Protein AF-A0A2B4FMR0-F1 (afdb_monomer_lite)

Secondary structure (DSSP, 8-state):
-EEEEEEEETTSS-HHHHHHHHHHHHHHHHHHH---TT---EEEEEE-TTSS---TTTT--TT----S--EEEEEEE-S---HHHHHHHHHHHHHHHHHHSS--GGGEEEEEEE--GGG---STT--HHHHHIIIIIIIIIITT-TTS-HHHHHHHHHHHHHHHT-TTTHHHHHHHHHHTT--HHHHHHHHHHHHHHH-HHHHHHHHHHHHHHH--

Radius of gyration: 26.22 Å; chains: 1; bounding box: 63×36×67 Å

Structure (mmCIF, N/CA/C/O backbone):
data_AF-A0A2B4FMR0-F1
#
_entry.id   AF-A0A2B4FMR0-F1
#
loop_
_atom_site.group_PDB
_atom_site.id
_atom_site.type_symbol
_atom_site.label_atom_id
_atom_site.label_alt_id
_atom_site.label_comp_id
_atom_site.label_asym_id
_atom_site.label_entity_id
_atom_site.label_seq_id
_atom_site.pdbx_PDB_ins_code
_atom_site.Cartn_x
_atom_site.Cartn_y
_atom_site.Cartn_z
_atom_site.occupancy
_atom_site.B_iso_or_equiv
_atom_site.auth_seq_id
_atom_site.auth_comp_id
_atom_site.auth_asym_id
_atom_site.auth_atom_id
_atom_site.pdbx_PDB_model_num
ATOM 1 N N . MET A 1 1 ? 2.254 -5.568 4.777 1.00 86.62 1 MET A N 1
ATOM 2 C CA . MET A 1 1 ? 2.716 -4.272 5.295 1.00 86.62 1 MET A CA 1
ATOM 3 C C . MET A 1 1 ? 1.528 -3.399 5.645 1.00 86.62 1 MET A C 1
ATOM 5 O O . MET A 1 1 ? 1.101 -2.623 4.792 1.00 86.62 1 MET A O 1
ATOM 9 N N . PRO A 1 2 ? 0.924 -3.581 6.832 1.00 95.44 2 PRO A N 1
ATOM 10 C CA . PRO A 1 2 ? -0.047 -2.660 7.395 1.00 95.44 2 PRO A CA 1
ATOM 11 C C . PRO A 1 2 ? 0.536 -1.811 8.542 1.00 95.44 2 PRO A C 1
ATOM 13 O O . PRO A 1 2 ? 1.310 -2.294 9.360 1.00 95.44 2 PRO A O 1
ATOM 16 N N . PHE A 1 3 ? 0.086 -0.565 8.652 1.00 97.88 3 PHE A N 1
ATOM 17 C CA . PHE A 1 3 ? 0.190 0.253 9.859 1.00 97.88 3 PHE A CA 1
ATOM 18 C C . PHE A 1 3 ? -1.216 0.485 10.396 1.00 97.88 3 PHE A C 1
ATOM 20 O O . PHE A 1 3 ? -2.080 0.989 9.671 1.00 97.88 3 PHE A O 1
ATOM 27 N N . VAL A 1 4 ? -1.453 0.112 11.651 1.00 98.69 4 VAL A N 1
ATOM 28 C CA . VAL A 1 4 ? -2.786 0.178 12.255 1.00 98.69 4 VAL A CA 1
ATOM 29 C C . VAL A 1 4 ? -2.841 1.284 13.298 1.00 98.69 4 VAL A C 1
ATOM 31 O O . VAL A 1 4 ? -2.138 1.230 14.302 1.00 98.69 4 VAL A O 1
ATOM 34 N N . ASN A 1 5 ? -3.727 2.256 13.108 1.00 98.69 5 ASN A N 1
ATOM 35 C CA . ASN A 1 5 ? -4.131 3.153 14.185 1.00 98.69 5 ASN A CA 1
ATOM 36 C C . ASN A 1 5 ? -5.4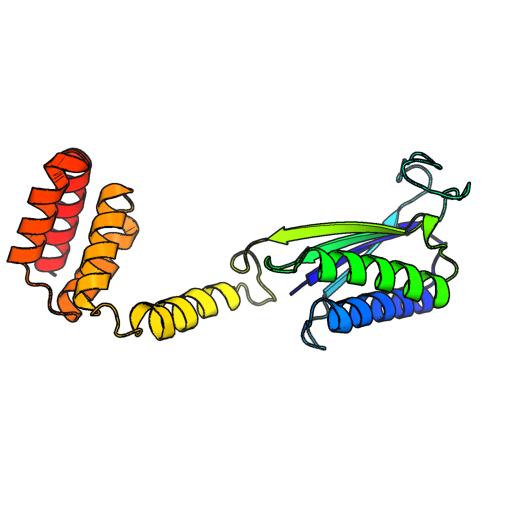05 2.617 14.838 1.00 98.69 5 ASN A C 1
ATOM 38 O O . ASN A 1 5 ? -6.397 2.382 14.148 1.00 98.69 5 ASN A O 1
ATOM 42 N N . VAL A 1 6 ? -5.396 2.465 16.160 1.00 98.38 6 VAL A N 1
ATOM 43 C CA . VAL A 1 6 ? -6.567 2.071 16.947 1.00 98.38 6 VAL A CA 1
ATOM 44 C C . VAL A 1 6 ? -6.952 3.220 17.865 1.00 98.38 6 VAL A C 1
ATOM 46 O O . VAL A 1 6 ? -6.260 3.520 18.836 1.00 98.38 6 VAL A O 1
ATOM 49 N N . TYR A 1 7 ? -8.073 3.864 17.568 1.00 97.69 7 TYR A N 1
ATOM 50 C CA . TYR A 1 7 ? -8.625 4.934 18.385 1.00 97.69 7 TYR A CA 1
ATOM 51 C C . TYR A 1 7 ? -9.679 4.377 19.332 1.00 97.69 7 TYR A C 1
ATOM 53 O O . TYR A 1 7 ? -10.561 3.633 18.902 1.00 97.69 7 TYR A O 1
ATOM 61 N N . TYR A 1 8 ? -9.614 4.747 20.607 1.00 95.81 8 TYR A N 1
ATOM 62 C CA . TYR A 1 8 ? -10.519 4.235 21.638 1.00 95.81 8 TYR A CA 1
ATOM 63 C C . TYR A 1 8 ? -10.835 5.301 22.689 1.00 95.81 8 TYR A C 1
ATOM 65 O O . TYR A 1 8 ? -10.089 6.260 22.863 1.00 95.81 8 TYR A O 1
ATOM 73 N N . HIS A 1 9 ? -11.944 5.145 23.405 1.00 94.06 9 HIS A N 1
ATOM 74 C CA . HIS A 1 9 ? -12.313 6.088 24.458 1.00 94.06 9 HIS A CA 1
ATOM 75 C C . HIS A 1 9 ? -11.359 5.989 25.662 1.00 94.06 9 HIS A C 1
ATOM 77 O O . HIS A 1 9 ? -11.056 4.894 26.147 1.00 94.06 9 HIS A O 1
ATOM 83 N N . GLU A 1 10 ? -10.923 7.132 26.192 1.00 90.56 10 GLU A N 1
ATOM 84 C CA . GLU A 1 10 ? -10.075 7.200 27.384 1.00 90.56 10 GLU A CA 1
ATOM 85 C C . GLU A 1 10 ? -10.700 6.464 28.581 1.0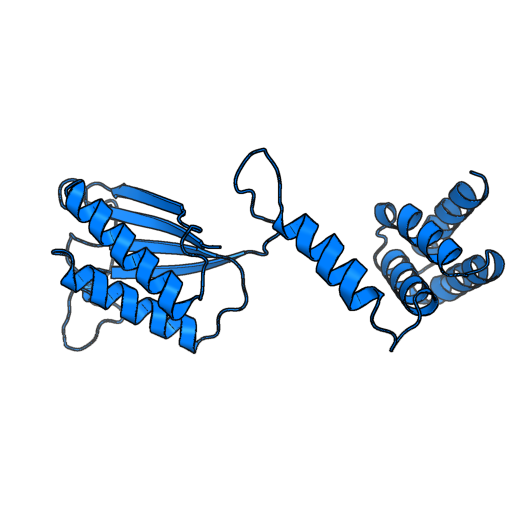0 90.56 10 GLU A C 1
ATOM 87 O O . GLU A 1 10 ? -11.922 6.421 28.742 1.00 90.56 10 GLU A O 1
ATOM 92 N N . ASN A 1 11 ? -9.861 5.867 29.430 1.00 84.94 11 ASN A N 1
ATOM 93 C CA . ASN A 1 11 ? -10.263 5.138 30.643 1.00 84.94 11 ASN A CA 1
ATOM 94 C C . ASN A 1 11 ? -11.189 3.921 30.433 1.00 84.94 11 ASN A C 1
ATOM 96 O O . ASN A 1 11 ? -11.659 3.351 31.417 1.00 84.94 11 ASN A O 1
ATOM 100 N N . LYS A 1 12 ? -11.453 3.495 29.189 1.00 87.62 12 LYS A N 1
ATOM 101 C CA . LYS A 1 12 ? -12.277 2.304 28.905 1.00 87.62 12 LYS A CA 1
ATOM 102 C C . LYS A 1 12 ? -11.481 1.016 28.741 1.00 87.62 12 LYS A C 1
ATOM 104 O O . LYS A 1 12 ? -12.057 -0.048 28.915 1.00 87.62 12 LYS A O 1
ATOM 109 N N . LEU A 1 13 ? -10.195 1.114 28.407 1.00 90.88 13 LEU A N 1
ATOM 110 C CA . LEU A 1 13 ? -9.314 -0.034 28.207 1.00 90.88 13 LEU A CA 1
ATOM 111 C C . LEU A 1 13 ? -8.058 0.119 29.056 1.00 90.88 13 LEU A C 1
ATOM 113 O O . LEU A 1 13 ? -7.431 1.184 29.070 1.00 90.88 13 LEU A O 1
ATOM 117 N N . ASN A 1 14 ? -7.676 -0.952 29.743 1.00 91.69 14 ASN A N 1
ATOM 118 C CA . ASN A 1 14 ? -6.396 -1.024 30.436 1.00 91.69 14 ASN A CA 1
ATOM 119 C C . ASN A 1 14 ? -5.266 -1.501 29.496 1.00 91.69 14 ASN A C 1
ATOM 121 O O . ASN A 1 14 ? -5.497 -1.902 28.355 1.00 91.69 14 ASN A O 1
ATOM 125 N N . LYS A 1 15 ? -4.015 -1.457 29.973 1.00 93.00 15 LYS A N 1
ATOM 126 C CA . LYS A 1 15 ? -2.836 -1.835 29.169 1.00 93.00 15 LYS A CA 1
ATOM 127 C C . LYS A 1 15 ? -2.873 -3.286 28.675 1.00 93.00 15 LYS A C 1
ATOM 129 O O . LYS A 1 15 ? -2.403 -3.553 27.572 1.00 93.00 15 LYS A O 1
AT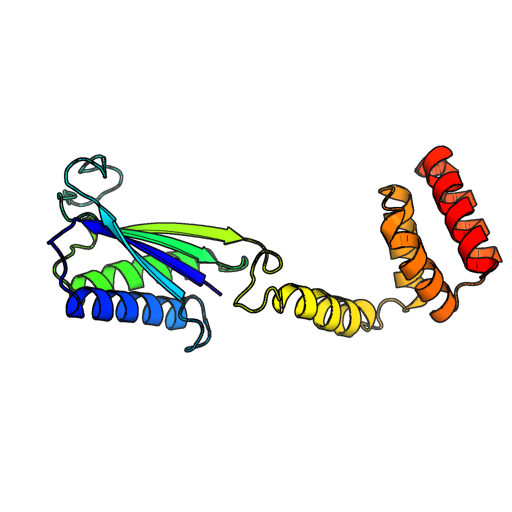OM 134 N N . GLU A 1 16 ? -3.405 -4.213 29.469 1.00 94.31 16 GLU A N 1
ATOM 135 C CA . GLU A 1 16 ? -3.509 -5.623 29.080 1.00 94.31 16 GLU A CA 1
ATOM 136 C C . GLU A 1 16 ? -4.579 -5.827 28.007 1.00 94.31 16 GLU A C 1
ATOM 138 O O . GLU A 1 16 ? -4.346 -6.558 27.048 1.00 94.31 16 GLU A O 1
ATOM 143 N N . GLU A 1 17 ? -5.724 -5.149 28.127 1.00 94.19 17 GLU A N 1
ATOM 144 C CA . GLU A 1 17 ? -6.775 -5.167 27.104 1.00 94.19 17 GLU A CA 1
ATOM 145 C C . GLU A 1 17 ? -6.275 -4.580 25.784 1.00 94.19 17 GLU A C 1
ATOM 147 O O . GLU A 1 17 ? -6.472 -5.192 24.739 1.00 94.19 17 GLU A O 1
ATOM 152 N N . ILE A 1 18 ? -5.565 -3.446 25.824 1.00 96.06 18 ILE A N 1
ATOM 153 C CA . ILE A 1 18 ? -4.945 -2.837 24.636 1.00 96.06 18 ILE A CA 1
ATOM 154 C C . ILE A 1 18 ? -4.017 -3.835 23.938 1.00 96.06 18 ILE A C 1
ATOM 156 O O . ILE A 1 18 ? -4.100 -4.010 22.723 1.00 96.06 18 ILE A O 1
ATOM 160 N N . LYS A 1 19 ? -3.166 -4.529 24.705 1.00 96.62 19 LYS A N 1
ATOM 161 C CA . LYS A 1 19 ? -2.256 -5.536 24.155 1.00 96.62 19 LYS A CA 1
ATOM 162 C C . LYS A 1 19 ? -3.022 -6.692 23.502 1.00 96.62 19 LYS A C 1
ATOM 164 O O . LYS A 1 19 ? -2.732 -7.027 22.358 1.00 96.62 19 LYS A O 1
ATOM 169 N N . LYS A 1 20 ? -4.028 -7.246 24.188 1.00 97.50 20 LYS A N 1
ATOM 170 C CA . LYS A 1 20 ? -4.869 -8.335 23.662 1.00 97.50 20 LYS A CA 1
ATOM 171 C C . LYS A 1 20 ? -5.604 -7.928 22.389 1.00 97.50 20 LYS A C 1
ATOM 173 O O . LYS A 1 20 ? -5.612 -8.680 21.424 1.00 97.50 20 LYS A O 1
ATOM 178 N N . ILE A 1 21 ? -6.179 -6.726 22.354 1.00 98.19 21 ILE A N 1
ATOM 179 C CA . ILE A 1 21 ? -6.848 -6.189 21.162 1.00 98.19 21 ILE A CA 1
ATOM 180 C C . ILE A 1 21 ? -5.853 -6.075 20.004 1.00 98.19 21 ILE A C 1
ATOM 182 O O . ILE A 1 21 ? -6.174 -6.476 18.885 1.00 98.19 21 ILE A O 1
ATOM 186 N N . GLY A 1 22 ? -4.640 -5.579 20.267 1.00 98.25 22 GLY A N 1
ATOM 187 C CA . GLY A 1 22 ? -3.591 -5.492 19.254 1.00 98.25 22 GLY A CA 1
ATOM 188 C C . GLY A 1 22 ? -3.203 -6.858 18.681 1.00 98.25 22 GLY A C 1
ATOM 189 O O . GLY A 1 22 ? -3.106 -7.006 17.462 1.00 98.25 22 GLY A O 1
ATOM 190 N N . GLU A 1 23 ? -3.087 -7.875 19.538 1.00 98.25 23 GLU A N 1
ATOM 191 C CA . GLU A 1 23 ? -2.863 -9.272 19.141 1.00 98.25 23 GLU A CA 1
ATOM 192 C C . GLU A 1 23 ? -4.042 -9.825 18.314 1.00 98.25 23 GLU A C 1
ATOM 194 O O . GLU A 1 23 ? -3.825 -10.406 17.251 1.00 98.25 23 GLU A O 1
ATOM 199 N N . CYS A 1 24 ? -5.292 -9.579 18.732 1.00 98.38 24 CYS A N 1
ATOM 200 C CA . CYS A 1 24 ? -6.511 -9.972 18.007 1.00 98.38 24 CYS A CA 1
ATOM 201 C C . CYS A 1 24 ? -6.553 -9.366 16.582 1.00 98.38 24 CYS A C 1
ATOM 203 O O . CYS A 1 24 ? -6.882 -10.058 15.608 1.00 98.38 24 CYS A O 1
ATOM 205 N N . ILE A 1 25 ? -6.184 -8.087 16.441 1.00 98.62 25 ILE A N 1
ATOM 206 C CA . ILE A 1 25 ? -6.089 -7.403 15.141 1.00 98.62 25 ILE A CA 1
ATOM 207 C C . ILE A 1 25 ? -4.953 -7.992 14.297 1.00 98.62 25 ILE A C 1
ATOM 209 O O . ILE A 1 25 ? -5.159 -8.290 13.120 1.00 98.62 25 ILE A O 1
ATOM 213 N N . HIS A 1 26 ? -3.774 -8.200 14.889 1.00 98.56 26 HIS A N 1
ATOM 214 C CA . HIS A 1 26 ? -2.604 -8.723 14.177 1.00 98.56 26 HIS A CA 1
ATOM 215 C C . HIS A 1 26 ? -2.831 -10.132 13.635 1.00 98.56 26 HIS A C 1
ATOM 217 O O . HIS A 1 26 ? -2.568 -10.395 12.465 1.00 98.56 26 HIS A O 1
ATOM 223 N N . LEU A 1 27 ? -3.407 -11.020 14.447 1.00 98.44 27 LEU A N 1
ATOM 224 C CA . LEU A 1 27 ? -3.765 -12.372 14.015 1.00 98.44 27 LEU A CA 1
ATOM 225 C C . LEU A 1 27 ? -4.751 -12.348 12.844 1.00 98.44 27 LEU A C 1
ATOM 227 O O . LEU A 1 27 ? -4.590 -13.105 11.893 1.00 98.44 27 LEU A O 1
ATOM 231 N N . SER A 1 28 ? -5.730 -11.438 12.866 1.00 98.69 28 SER A N 1
ATOM 232 C CA . SER A 1 28 ? -6.670 -11.272 11.748 1.00 98.69 28 SER A CA 1
ATOM 233 C C . SER A 1 28 ? -5.962 -10.823 10.462 1.00 98.69 28 SER A C 1
ATOM 235 O O . SER A 1 28 ? -6.310 -11.272 9.369 1.00 98.69 28 SER A O 1
ATOM 237 N N . LEU A 1 29 ? -4.951 -9.953 10.574 1.00 98.50 29 LEU A N 1
ATOM 238 C CA . LEU A 1 29 ? -4.136 -9.519 9.437 1.00 98.50 29 LEU A CA 1
ATOM 239 C C . LEU A 1 29 ? -3.260 -10.653 8.890 1.00 98.50 29 LEU A C 1
ATOM 241 O O . LEU A 1 29 ? -3.141 -10.785 7.672 1.00 98.50 29 LEU A O 1
ATOM 245 N N . ILE A 1 30 ? -2.669 -11.482 9.752 1.00 98.00 30 ILE A N 1
ATOM 246 C CA . ILE A 1 30 ? -1.914 -12.666 9.317 1.00 98.00 30 ILE A CA 1
ATOM 247 C C . ILE A 1 30 ? -2.846 -13.616 8.558 1.00 98.00 30 ILE A C 1
ATOM 249 O O . ILE A 1 30 ? -2.554 -13.972 7.421 1.00 98.00 30 ILE A O 1
ATOM 253 N N . GLU A 1 31 ? -3.995 -13.960 9.143 1.00 98.31 31 GLU A N 1
ATOM 254 C CA . GLU A 1 31 ? -4.932 -14.947 8.591 1.00 98.31 31 GLU A CA 1
ATOM 255 C C . GLU A 1 31 ? -5.558 -14.518 7.257 1.00 98.31 31 GLU A C 1
ATOM 257 O O . GLU A 1 31 ? -5.710 -15.341 6.355 1.00 98.31 31 GLU A O 1
ATOM 262 N N . HIS A 1 32 ? -5.932 -13.242 7.109 1.00 98.19 32 HIS A N 1
ATOM 263 C CA . HIS A 1 32 ? -6.709 -12.794 5.945 1.00 98.19 32 HIS A CA 1
ATOM 264 C C . HIS A 1 32 ? -5.913 -11.954 4.944 1.00 98.19 32 HIS A C 1
ATOM 266 O O . HIS A 1 32 ? -6.239 -11.935 3.752 1.00 98.19 32 HIS A O 1
ATOM 272 N N . PHE A 1 33 ? -4.873 -11.251 5.397 1.00 96.56 33 PHE A N 1
ATOM 273 C CA . PHE A 1 33 ? -4.008 -10.429 4.543 1.00 96.56 33 PHE A CA 1
ATOM 274 C C . PHE A 1 33 ? -2.640 -11.071 4.276 1.00 96.56 33 PHE A C 1
ATOM 276 O O . PHE A 1 33 ? -1.874 -10.499 3.490 1.00 96.56 33 PHE A O 1
ATOM 283 N N . ASN A 1 34 ? -2.361 -12.244 4.864 1.00 94.12 34 ASN A N 1
ATOM 284 C CA . ASN A 1 34 ? -1.130 -13.022 4.691 1.00 94.12 34 ASN A CA 1
ATOM 285 C C . ASN A 1 34 ? 0.131 -12.183 4.943 1.00 94.12 34 ASN A C 1
ATOM 287 O O . ASN A 1 34 ? 1.088 -12.222 4.166 1.00 94.12 34 ASN A O 1
ATOM 291 N N . ILE A 1 35 ? 0.106 -11.349 5.986 1.00 94.62 35 ILE A N 1
ATOM 292 C CA . ILE A 1 35 ? 1.276 -10.550 6.366 1.00 94.62 35 ILE A CA 1
ATOM 293 C C . ILE A 1 35 ? 2.287 -11.416 7.139 1.00 94.62 35 ILE A C 1
ATOM 295 O O . ILE A 1 35 ? 1.878 -12.365 7.810 1.00 94.62 35 ILE A O 1
ATOM 299 N N . PRO A 1 36 ? 3.594 -11.100 7.088 1.00 93.88 36 PRO A N 1
ATOM 300 C CA . PRO A 1 36 ? 4.579 -11.748 7.950 1.00 93.88 36 PRO A CA 1
ATOM 301 C C . PRO A 1 36 ? 4.261 -11.542 9.436 1.00 93.88 36 PRO A C 1
ATOM 303 O O . PRO A 1 36 ? 3.812 -10.468 9.829 1.00 93.88 36 PRO A O 1
ATOM 306 N N . GLU A 1 37 ? 4.581 -12.521 10.283 1.00 94.81 37 GLU A N 1
ATOM 307 C CA . GLU A 1 37 ? 4.327 -12.431 11.732 1.00 94.81 37 GLU A CA 1
ATOM 308 C C . GLU A 1 37 ? 4.999 -11.214 12.384 1.00 94.81 37 GLU A C 1
ATOM 310 O O . GLU A 1 37 ? 4.425 -10.585 13.269 1.00 94.81 37 GLU A O 1
ATOM 315 N N . ASN A 1 38 ? 6.185 -10.841 11.900 1.00 94.56 38 ASN A N 1
ATOM 316 C CA . ASN A 1 38 ? 6.961 -9.716 12.422 1.00 94.56 38 ASN A CA 1
ATOM 317 C C . ASN A 1 38 ? 6.550 -8.352 11.828 1.00 94.56 38 ASN A C 1
ATOM 319 O O . ASN A 1 38 ? 7.121 -7.332 12.207 1.00 94.56 38 ASN A O 1
ATOM 323 N N . ASP A 1 39 ? 5.583 -8.306 10.905 1.00 94.19 39 ASP A N 1
ATOM 324 C CA . ASP A 1 39 ? 5.036 -7.071 10.318 1.00 94.19 39 ASP A CA 1
ATOM 325 C C . ASP A 1 39 ? 4.023 -6.426 11.285 1.00 94.19 39 ASP A C 1
ATOM 327 O O . ASP A 1 39 ? 2.828 -6.330 11.007 1.00 94.19 39 ASP A O 1
ATOM 331 N N . TYR A 1 40 ? 4.503 -6.066 12.480 1.00 96.69 40 TYR A N 1
ATOM 332 C CA . TYR A 1 40 ? 3.697 -5.620 13.617 1.00 96.69 40 TYR A CA 1
ATOM 333 C C . TYR A 1 40 ? 3.891 -4.118 13.866 1.00 96.69 40 TYR A C 1
ATOM 335 O O . TYR A 1 40 ? 4.766 -3.703 14.628 1.00 96.69 40 TYR A O 1
ATOM 343 N N . PHE A 1 41 ? 3.053 -3.286 13.244 1.00 97.38 41 PHE A N 1
ATOM 344 C CA . PHE A 1 41 ? 3.059 -1.833 13.442 1.00 97.38 41 PHE A CA 1
ATOM 345 C C . PHE A 1 41 ? 1.670 -1.337 13.837 1.00 97.38 41 PHE A C 1
ATOM 347 O O . PHE A 1 41 ? 0.759 -1.262 13.010 1.00 97.38 41 PHE A O 1
ATOM 354 N N . GLN A 1 42 ? 1.506 -0.994 15.116 1.00 98.38 42 GLN A N 1
ATOM 355 C CA . GLN A 1 42 ? 0.237 -0.509 15.650 1.00 98.38 42 GLN A CA 1
ATOM 356 C C . GLN A 1 42 ? 0.441 0.675 16.595 1.00 98.38 42 GLN A C 1
ATOM 358 O O . GLN A 1 42 ? 1.374 0.684 17.399 1.00 98.38 42 GLN A O 1
ATOM 363 N N . LEU A 1 43 ? -0.465 1.646 16.529 1.00 98.38 43 LEU A N 1
ATOM 364 C CA . LEU A 1 43 ? -0.511 2.804 17.409 1.00 98.38 43 LEU A CA 1
ATOM 365 C C . LEU A 1 43 ? -1.908 2.927 18.022 1.00 98.38 43 LEU A C 1
ATOM 367 O O . LEU A 1 43 ? -2.898 3.089 17.313 1.00 98.38 43 LEU A O 1
ATOM 371 N N . PHE A 1 44 ? -1.982 2.869 19.349 1.00 97.94 44 PHE A N 1
ATOM 372 C CA . PHE A 1 44 ? -3.224 3.051 20.096 1.00 97.94 44 PHE A CA 1
ATOM 373 C C . PHE A 1 44 ? -3.326 4.494 20.591 1.00 97.94 44 PHE A C 1
ATOM 375 O O . PHE A 1 44 ? -2.421 4.987 21.263 1.00 97.94 44 PHE A O 1
ATOM 382 N N . LEU A 1 45 ? -4.429 5.165 20.265 1.00 96.81 45 LEU A N 1
ATOM 383 C CA . LEU A 1 45 ? -4.666 6.575 20.570 1.00 96.81 45 LEU A CA 1
ATOM 384 C C . LEU A 1 45 ? -5.996 6.729 21.307 1.00 96.81 45 LEU A C 1
ATOM 386 O O . LEU A 1 45 ? -7.060 6.431 20.768 1.00 96.81 45 LEU A O 1
ATOM 390 N N . SER A 1 46 ? -5.954 7.213 22.544 1.00 95.38 46 SER A N 1
ATOM 391 C CA . SER A 1 46 ? -7.178 7.495 23.288 1.00 95.38 46 SER A CA 1
ATOM 392 C C . SER A 1 46 ? -7.794 8.831 22.869 1.00 95.38 46 SER A C 1
ATOM 394 O O . SER A 1 46 ? -7.072 9.801 22.640 1.00 95.38 46 SER A O 1
ATOM 396 N N . TYR A 1 47 ? -9.120 8.914 22.852 1.00 94.88 47 TYR A N 1
ATOM 397 C CA . TYR A 1 47 ? -9.866 10.164 22.718 1.00 94.88 47 TYR A CA 1
ATOM 398 C C . TYR A 1 47 ? -10.756 10.407 23.944 1.00 94.88 47 TYR A C 1
ATOM 400 O O . TYR A 1 47 ? -11.227 9.463 24.582 1.00 94.88 47 TYR A O 1
ATOM 408 N N . SER A 1 48 ? -11.001 11.677 24.261 1.00 91.75 48 SER A N 1
ATOM 409 C CA . SER A 1 48 ? -11.880 12.090 25.356 1.00 91.75 48 SER A CA 1
ATOM 410 C C . SER A 1 48 ? -13.349 12.133 24.945 1.00 91.75 48 SER A C 1
ATOM 412 O O . SER A 1 48 ? -13.699 12.089 23.758 1.00 91.75 48 SER A O 1
ATOM 414 N N . GLN A 1 49 ? -14.227 12.257 25.941 1.00 83.88 49 GLN A N 1
ATOM 415 C CA . GLN A 1 49 ? -15.666 12.394 25.723 1.00 83.88 49 GLN A CA 1
ATOM 416 C C . GLN A 1 49 ? -15.966 13.496 24.682 1.00 83.88 49 GLN A C 1
ATOM 418 O O . GLN A 1 49 ? -15.359 14.566 24.696 1.00 83.88 49 GLN A O 1
ATOM 423 N N . ASN A 1 50 ? -16.929 13.240 23.791 1.00 85.56 50 ASN A N 1
ATOM 424 C CA . ASN A 1 50 ? -17.399 14.154 22.735 1.00 85.56 50 ASN A CA 1
ATOM 425 C C . ASN A 1 50 ? -16.426 14.436 21.571 1.00 85.56 50 ASN A C 1
ATOM 427 O O . ASN A 1 50 ? -16.768 15.229 20.699 1.00 85.56 50 ASN A O 1
ATOM 431 N N . HIS A 1 51 ? -15.259 13.787 21.494 1.00 91.06 51 HIS A N 1
ATOM 432 C CA . HIS A 1 51 ? -14.365 13.925 20.329 1.00 91.06 51 HIS A CA 1
ATOM 433 C C . HIS A 1 51 ? -14.731 12.993 19.168 1.00 91.06 51 HIS A C 1
ATOM 435 O O . HIS A 1 51 ? -14.436 13.297 18.014 1.00 91.06 51 HIS A O 1
ATOM 441 N N . PHE A 1 52 ? -15.396 11.873 19.459 1.00 92.69 52 PHE A N 1
ATOM 442 C CA . PHE A 1 52 ? -15.874 10.938 18.446 1.00 92.69 52 PHE A CA 1
ATOM 443 C C . PHE A 1 52 ? -17.388 11.078 18.286 1.00 92.69 52 PHE A C 1
ATOM 445 O O . PHE A 1 52 ? -18.162 10.584 19.106 1.00 92.69 52 PHE A O 1
ATOM 452 N N . LEU A 1 53 ? -17.810 11.749 17.214 1.00 93.75 53 LEU A N 1
ATOM 453 C CA . LEU A 1 53 ? -19.219 11.946 16.881 1.00 93.75 53 LEU A CA 1
ATOM 454 C C . LEU A 1 53 ? -19.661 10.913 15.846 1.00 93.75 53 LEU A C 1
ATOM 456 O O . LEU A 1 53 ? -19.001 10.710 14.830 1.00 93.75 53 LEU A O 1
ATOM 460 N N . TYR A 1 54 ? -20.786 10.257 16.101 1.00 93.81 54 TYR A N 1
ATOM 461 C CA . TYR A 1 54 ? -21.319 9.211 15.235 1.00 93.81 54 TYR A CA 1
ATOM 462 C C . TYR A 1 54 ? -22.844 9.159 15.333 1.00 93.81 54 TYR A C 1
ATOM 464 O O . TYR A 1 54 ? -23.441 9.573 16.327 1.00 93.81 54 TYR A O 1
ATOM 472 N N . ASN A 1 55 ? -23.485 8.612 14.301 1.00 95.38 55 ASN A N 1
ATOM 473 C CA . ASN A 1 55 ? -24.894 8.249 14.374 1.00 95.38 55 ASN A CA 1
ATOM 474 C C . ASN A 1 55 ? -25.024 6.850 15.017 1.00 95.38 55 ASN A C 1
ATOM 476 O O . ASN A 1 55 ? -24.408 5.903 14.510 1.00 95.38 55 ASN A O 1
ATOM 480 N N . PRO A 1 56 ? -25.826 6.677 16.087 1.00 95.75 56 PRO A N 1
ATOM 481 C CA . PRO A 1 56 ? -25.918 5.401 16.795 1.00 95.75 56 PRO A CA 1
ATOM 482 C C . PRO A 1 56 ? -26.421 4.213 15.964 1.00 95.75 56 PRO A C 1
ATOM 484 O O . PRO A 1 56 ? -26.140 3.080 16.341 1.00 95.75 56 PRO A O 1
ATOM 487 N N . TYR A 1 57 ? -27.119 4.457 14.849 1.00 96.00 57 TYR A N 1
ATOM 488 C CA . TYR A 1 57 ? -27.838 3.438 14.071 1.00 96.00 57 TYR A CA 1
ATOM 489 C C . TYR A 1 57 ? -27.397 3.329 12.605 1.00 96.00 57 TYR A C 1
ATOM 491 O O . TYR A 1 57 ? -27.843 2.431 11.896 1.00 96.00 57 TYR A O 1
ATOM 499 N N . TYR A 1 58 ? -26.549 4.238 12.115 1.00 95.81 58 TYR A N 1
ATOM 500 C CA . TYR A 1 58 ? -26.198 4.290 10.694 1.00 95.81 58 TYR A CA 1
ATOM 501 C C . TYR A 1 58 ? -25.577 2.973 10.208 1.00 95.81 58 TYR A C 1
ATOM 503 O O . TYR A 1 58 ? -24.552 2.536 10.741 1.00 95.81 58 TYR A O 1
ATOM 511 N N . LEU A 1 59 ? -26.212 2.360 9.204 1.00 94.25 59 LEU A N 1
ATOM 512 C CA . LEU A 1 59 ? -25.821 1.082 8.596 1.00 94.25 59 LEU A CA 1
ATOM 513 C C . LEU A 1 59 ? -25.594 -0.054 9.615 1.00 94.25 59 LEU A C 1
ATOM 515 O O . LEU A 1 59 ? -24.713 -0.889 9.428 1.00 94.25 59 LEU A O 1
ATOM 519 N N . LEU A 1 60 ? -26.373 -0.078 10.702 1.00 92.88 60 LEU A N 1
ATOM 520 C CA . LEU A 1 60 ? -26.483 -1.237 11.587 1.00 92.88 60 LEU A CA 1
ATOM 521 C C . LEU A 1 60 ? -27.797 -1.972 11.338 1.00 92.88 60 LEU A C 1
ATOM 523 O O . LEU A 1 60 ? -28.830 -1.362 11.061 1.00 92.88 60 LEU A O 1
ATOM 527 N N . GLU A 1 61 ? -27.757 -3.292 11.468 1.00 90.62 61 GLU A N 1
ATOM 528 C CA . GLU A 1 61 ? -28.925 -4.155 11.327 1.00 90.62 61 GLU A CA 1
ATOM 529 C C . GLU A 1 61 ? -29.470 -4.593 12.694 1.00 90.62 61 GLU A C 1
ATOM 531 O O . GLU A 1 61 ? -28.846 -4.395 13.736 1.00 90.62 61 GLU A O 1
ATOM 536 N N . ARG A 1 62 ? -30.650 -5.226 12.691 1.00 89.81 62 ARG A N 1
ATOM 537 C CA . ARG A 1 62 ? -31.235 -5.932 13.853 1.00 89.81 62 ARG A CA 1
ATOM 538 C C . ARG A 1 62 ? -31.450 -5.074 15.109 1.00 89.81 62 ARG A C 1
ATOM 540 O O . ARG A 1 62 ? -31.573 -5.611 16.204 1.00 89.81 62 ARG A O 1
ATOM 547 N N . GLY A 1 63 ? -31.539 -3.754 14.953 1.00 85.38 63 GLY A N 1
ATOM 548 C CA . GLY A 1 63 ? -31.732 -2.832 16.075 1.00 85.38 63 GLY A CA 1
ATOM 549 C C . GLY A 1 63 ? -30.498 -2.670 16.967 1.00 85.38 63 GLY A C 1
ATOM 550 O O . GLY A 1 63 ? -30.618 -2.125 18.065 1.00 85.38 63 GLY A O 1
ATOM 551 N N . GLU A 1 64 ? -29.327 -3.122 16.509 1.00 93.06 64 GLU A N 1
ATOM 552 C CA . GLU A 1 64 ? -28.059 -2.840 17.176 1.00 93.06 64 GLU A CA 1
ATOM 553 C C . GLU A 1 64 ? -27.804 -1.331 17.236 1.00 93.06 64 GLU A C 1
ATOM 555 O O . GLU A 1 64 ? -28.207 -0.567 16.352 1.00 93.06 64 GLU A O 1
ATOM 560 N N . LYS A 1 65 ? -27.116 -0.896 18.295 1.00 93.81 65 LYS A N 1
ATOM 561 C CA . LYS A 1 65 ? -26.771 0.513 18.485 1.00 93.81 65 LYS A CA 1
ATOM 562 C C . LYS A 1 65 ? -25.355 0.686 19.006 1.00 93.81 65 LYS A C 1
ATOM 564 O O . LYS A 1 65 ? -24.920 -0.042 19.901 1.00 93.81 65 LYS A O 1
ATOM 569 N N . ARG A 1 66 ? -24.678 1.709 18.487 1.00 94.94 66 ARG A N 1
ATOM 570 C CA . ARG A 1 66 ? -23.384 2.161 19.008 1.00 94.94 66 ARG A CA 1
ATOM 571 C C . ARG A 1 66 ? -23.531 2.819 20.374 1.00 94.94 66 ARG A C 1
ATOM 573 O O . ARG A 1 66 ? -24.558 3.435 20.670 1.00 94.94 66 ARG A O 1
ATOM 580 N N . THR A 1 67 ? -22.487 2.702 21.183 1.00 93.12 67 THR A N 1
ATOM 581 C CA . THR A 1 67 ? -22.349 3.346 22.493 1.00 93.12 67 THR A CA 1
ATOM 582 C C . THR A 1 67 ? -21.088 4.201 22.542 1.00 93.12 67 THR A C 1
ATOM 584 O O . THR A 1 67 ? -20.280 4.210 21.616 1.00 93.12 67 THR A O 1
ATOM 587 N N . GLU A 1 68 ? -20.883 4.920 23.642 1.00 89.19 68 GLU A N 1
ATOM 588 C CA . GLU A 1 68 ? -19.714 5.769 23.883 1.00 89.19 68 GLU A CA 1
ATOM 589 C C . GLU A 1 68 ? -18.369 5.020 23.819 1.00 89.19 68 GLU A C 1
ATOM 591 O O . GLU A 1 68 ? -17.327 5.641 23.612 1.00 89.19 68 GLU A O 1
ATOM 596 N N . ASN A 1 69 ? -18.395 3.686 23.903 1.00 90.50 69 ASN A N 1
ATOM 597 C CA . ASN A 1 69 ? -17.232 2.807 23.778 1.00 90.50 69 ASN A CA 1
ATOM 598 C C . ASN A 1 69 ? -16.895 2.496 22.308 1.00 90.50 69 ASN A C 1
ATOM 600 O O . ASN A 1 69 ? -16.603 1.345 21.976 1.00 90.50 69 ASN A O 1
ATOM 604 N N . MET A 1 70 ? -16.990 3.492 21.425 1.00 95.12 70 MET A N 1
ATOM 605 C CA . MET A 1 70 ? -16.556 3.349 20.037 1.00 95.12 70 MET A CA 1
ATOM 606 C C . MET A 1 70 ? -15.072 2.958 19.968 1.00 95.12 70 MET A C 1
ATOM 608 O O . MET A 1 70 ? -14.247 3.345 20.797 1.00 95.12 70 MET A O 1
ATOM 612 N N . MET A 1 71 ? -14.738 2.175 18.954 1.00 97.00 71 MET A N 1
ATOM 613 C CA . MET A 1 71 ? -13.371 1.866 18.577 1.00 97.00 71 MET A CA 1
ATOM 614 C C . MET A 1 71 ? -13.241 2.075 17.080 1.00 97.00 71 MET A C 1
ATOM 616 O O . MET A 1 71 ? -14.042 1.554 16.307 1.00 97.00 71 MET A O 1
ATOM 620 N N . TYR A 1 72 ? -12.224 2.818 16.665 1.00 98.06 72 TYR A N 1
ATOM 621 C CA . TYR A 1 72 ? -11.914 3.001 15.256 1.00 98.06 72 TYR A CA 1
ATOM 622 C C . TYR A 1 72 ? -10.565 2.377 14.926 1.00 98.06 72 TYR A C 1
ATOM 624 O O . TYR A 1 72 ? -9.538 2.796 15.447 1.00 98.06 72 TYR A O 1
ATOM 632 N N . VAL A 1 73 ? -10.580 1.384 14.044 1.00 98.69 73 VAL A N 1
ATOM 633 C CA . VAL A 1 73 ? -9.399 0.706 13.517 1.00 98.69 73 VAL A CA 1
ATOM 634 C C . VAL A 1 73 ? -9.143 1.222 12.100 1.00 98.69 73 VAL A C 1
ATOM 636 O O . VAL A 1 73 ? -9.860 0.882 11.162 1.00 98.69 73 VAL A O 1
ATOM 639 N N . SER A 1 74 ? -8.128 2.065 11.936 1.00 98.62 74 SER A N 1
ATOM 640 C CA . SER A 1 74 ? -7.685 2.569 10.632 1.00 98.62 74 SER A CA 1
ATOM 641 C C . SER A 1 74 ? -6.453 1.802 10.180 1.00 98.62 74 SER A C 1
ATOM 643 O O . SER A 1 74 ? -5.427 1.825 10.861 1.00 98.62 74 SER A O 1
ATOM 645 N N . ILE A 1 75 ? -6.546 1.123 9.041 1.00 98.69 75 ILE A N 1
ATOM 646 C CA . ILE A 1 75 ? -5.481 0.269 8.512 1.00 98.69 75 ILE A CA 1
ATOM 647 C C . ILE A 1 75 ? -4.930 0.912 7.243 1.00 98.69 75 ILE A C 1
ATOM 649 O O . ILE A 1 75 ? -5.600 0.930 6.214 1.00 98.69 75 ILE A O 1
ATOM 653 N N . THR A 1 76 ? -3.696 1.403 7.279 1.00 98.19 76 THR A N 1
ATOM 654 C CA . THR A 1 76 ? -2.968 1.791 6.062 1.00 98.19 76 THR A CA 1
ATOM 655 C C . THR A 1 76 ? -2.170 0.585 5.589 1.00 98.19 76 THR A C 1
ATOM 657 O O . THR A 1 76 ? -1.463 0.000 6.399 1.00 98.19 76 THR A O 1
ATOM 660 N N . CYS A 1 77 ? -2.259 0.172 4.325 1.00 94.88 77 CYS A N 1
ATOM 661 C CA . CYS A 1 77 ? -1.514 -0.990 3.828 1.00 94.88 77 CYS A CA 1
ATOM 662 C C . CYS A 1 77 ? -1.168 -0.909 2.336 1.00 94.88 77 CYS A C 1
ATOM 664 O O . CYS A 1 77 ? -1.656 -0.038 1.626 1.00 94.88 77 CYS A O 1
ATOM 666 N N . GLY A 1 78 ? -0.329 -1.825 1.848 1.00 89.31 78 GLY A N 1
ATOM 667 C CA . GLY A 1 78 ? -0.073 -1.966 0.409 1.00 89.31 78 GLY A CA 1
ATOM 668 C C . GLY A 1 78 ? -1.304 -2.458 -0.379 1.00 89.31 78 GLY A C 1
ATOM 669 O O . GLY A 1 78 ? -2.087 -3.248 0.163 1.00 89.31 78 GLY A O 1
ATOM 670 N N . PRO A 1 79 ? -1.462 -2.076 -1.662 1.00 86.94 79 PRO A N 1
ATOM 671 C CA . PRO A 1 79 ? -2.599 -2.486 -2.484 1.00 86.94 79 PRO A CA 1
ATOM 672 C C . PRO A 1 79 ? -2.608 -3.996 -2.776 1.00 86.94 79 PRO A C 1
ATOM 674 O O . PRO A 1 79 ? -1.658 -4.721 -2.469 1.00 86.94 79 PRO A O 1
ATOM 677 N N . GLY A 1 80 ? -3.692 -4.471 -3.394 1.00 84.75 80 GLY A N 1
ATOM 678 C CA . GLY A 1 80 ? -3.768 -5.807 -4.001 1.00 84.75 80 GLY A CA 1
ATOM 679 C C . GLY A 1 80 ? -4.607 -6.832 -3.236 1.00 84.75 80 GLY A C 1
ATOM 680 O O . GLY A 1 80 ? -4.718 -7.972 -3.679 1.00 84.75 80 GLY A O 1
ATOM 681 N N . ARG A 1 81 ? -5.229 -6.454 -2.109 1.00 92.81 81 ARG A N 1
ATOM 682 C CA . ARG A 1 81 ? -6.117 -7.363 -1.367 1.00 92.81 81 ARG A CA 1
ATOM 683 C C . ARG A 1 81 ? -7.479 -7.420 -2.046 1.00 92.81 81 ARG A C 1
ATOM 685 O O . ARG A 1 81 ? -8.075 -6.386 -2.352 1.00 92.81 81 ARG A O 1
ATOM 692 N N . THR A 1 82 ? -7.985 -8.634 -2.249 1.00 93.94 82 THR A N 1
ATOM 693 C CA . THR A 1 82 ? -9.297 -8.852 -2.872 1.00 93.94 82 THR A CA 1
ATOM 694 C C . THR A 1 82 ? -10.434 -8.337 -1.985 1.00 93.94 82 THR A C 1
ATOM 696 O O . THR A 1 82 ? -10.290 -8.203 -0.768 1.00 93.94 82 THR A O 1
ATOM 699 N N . ILE A 1 83 ? -11.606 -8.097 -2.583 1.00 96.00 83 ILE A N 1
ATOM 700 C CA . ILE A 1 83 ? -12.821 -7.709 -1.842 1.00 96.00 83 ILE A CA 1
ATOM 701 C C . ILE A 1 83 ? -13.157 -8.752 -0.765 1.00 96.00 83 ILE A C 1
ATOM 703 O O . ILE A 1 83 ? -13.489 -8.386 0.361 1.00 96.00 83 ILE A O 1
ATOM 707 N N . LYS A 1 84 ? -13.013 -10.046 -1.082 1.00 97.06 84 LYS A N 1
ATOM 708 C CA . LYS A 1 84 ? -13.269 -11.141 -0.139 1.00 97.06 84 LYS A CA 1
ATOM 709 C C . LYS A 1 84 ? -12.309 -11.101 1.051 1.00 97.06 84 LYS A C 1
ATOM 711 O O . LYS A 1 84 ? -12.776 -11.112 2.181 1.00 97.06 84 LYS A O 1
ATOM 716 N N . GLN A 1 85 ? -11.004 -10.943 0.813 1.00 97.75 85 GLN A N 1
ATOM 717 C CA . GLN A 1 85 ? -10.019 -10.802 1.896 1.00 97.75 85 GLN A CA 1
ATOM 718 C C . GLN A 1 85 ? -10.308 -9.598 2.794 1.00 97.75 85 GLN A C 1
ATOM 720 O O . GLN A 1 85 ? -10.215 -9.709 4.011 1.00 97.75 85 GLN A O 1
ATOM 725 N N . LYS A 1 86 ? -10.675 -8.450 2.207 1.00 98.38 86 LYS A N 1
ATOM 726 C CA . LYS A 1 86 ? -11.063 -7.247 2.961 1.00 98.38 86 LYS A CA 1
ATOM 727 C C . LYS A 1 86 ? -12.290 -7.520 3.834 1.00 98.38 86 LYS A C 1
ATOM 729 O O . LYS A 1 86 ? -12.251 -7.257 5.030 1.00 98.38 86 LYS A O 1
ATOM 734 N N . SER A 1 87 ? -13.336 -8.115 3.259 1.00 98.38 87 SER A N 1
ATOM 735 C CA . SER A 1 87 ? -14.549 -8.493 3.993 1.00 98.38 87 SER A CA 1
ATOM 736 C C . SER A 1 87 ? -14.264 -9.471 5.137 1.00 98.38 87 SER A C 1
ATOM 738 O O . SER A 1 87 ? -14.790 -9.293 6.233 1.00 98.38 87 SER A O 1
ATOM 740 N N . ASP A 1 88 ? -13.438 -10.490 4.895 1.00 98.69 88 ASP A N 1
ATOM 741 C CA . ASP A 1 88 ? -13.096 -11.500 5.900 1.00 98.69 88 ASP A CA 1
ATOM 742 C C . ASP A 1 88 ? -12.244 -10.903 7.024 1.00 98.69 88 ASP A C 1
ATOM 744 O O . ASP A 1 88 ? -12.493 -11.179 8.197 1.00 98.69 88 ASP A O 1
ATOM 748 N N . LEU A 1 89 ? -11.318 -9.998 6.688 1.00 98.69 89 LEU A N 1
ATOM 749 C CA . LEU A 1 89 ? -10.548 -9.247 7.676 1.00 98.69 89 LEU A CA 1
ATOM 750 C C . LEU A 1 89 ? -11.466 -8.444 8.607 1.00 98.69 89 LEU A C 1
ATOM 752 O O . LEU A 1 89 ? -11.283 -8.491 9.822 1.00 98.69 89 LEU A O 1
ATOM 756 N N . TYR A 1 90 ? -12.448 -7.717 8.062 1.00 98.56 90 TYR A N 1
ATOM 757 C CA . TYR A 1 90 ? -13.371 -6.914 8.873 1.00 98.56 90 TYR A CA 1
ATOM 758 C C . TYR A 1 90 ? -14.161 -7.792 9.836 1.00 98.56 90 TYR A C 1
ATOM 760 O O . TYR A 1 90 ? -14.232 -7.497 11.028 1.00 98.56 90 TYR A O 1
ATOM 768 N N . GLN A 1 91 ? -14.684 -8.911 9.330 1.00 98.50 91 GLN A N 1
ATOM 769 C CA . GLN A 1 91 ? -15.415 -9.870 10.144 1.00 98.50 91 GLN A CA 1
ATOM 770 C C . GLN A 1 91 ? -14.535 -10.457 11.254 1.00 98.50 91 GLN A C 1
ATOM 772 O O . GLN A 1 91 ? -14.972 -10.518 12.406 1.00 98.50 91 GLN A O 1
ATOM 777 N N . SER A 1 92 ? -13.303 -10.864 10.933 1.00 98.69 92 SER A N 1
ATOM 778 C CA . SER A 1 92 ? -12.371 -11.440 11.905 1.00 98.69 92 SER A CA 1
ATOM 779 C C . SER A 1 92 ? -11.996 -10.439 12.994 1.00 98.69 92 SER A C 1
ATOM 781 O O . SER A 1 92 ? -12.124 -10.760 14.174 1.00 98.69 92 SER A O 1
ATOM 783 N N . ILE A 1 93 ? -11.615 -9.208 12.626 1.00 98.69 93 ILE A N 1
ATOM 784 C CA . ILE A 1 93 ? -11.277 -8.160 13.601 1.00 98.69 93 ILE A CA 1
ATOM 785 C C . ILE A 1 93 ? -12.467 -7.901 14.523 1.00 98.69 93 ILE A C 1
ATOM 787 O O . ILE A 1 93 ? -12.315 -7.962 15.743 1.00 98.69 93 ILE A O 1
ATOM 791 N N . SER A 1 94 ? -13.655 -7.648 13.963 1.00 98.25 94 SER A N 1
ATOM 792 C CA . SER A 1 94 ? -14.841 -7.345 14.766 1.00 98.25 94 SER A CA 1
ATOM 793 C C . SER A 1 94 ? -15.212 -8.487 15.712 1.00 98.25 94 SER A C 1
ATOM 795 O O . SER A 1 94 ? -15.579 -8.219 16.854 1.00 98.25 94 SER A O 1
ATOM 797 N N . SER A 1 95 ? -15.087 -9.742 15.267 1.00 98.12 95 SER A N 1
ATOM 798 C CA . SER A 1 95 ? -15.408 -10.919 16.087 1.00 98.12 95 SER A CA 1
ATOM 799 C C . SER A 1 95 ? -14.374 -11.105 17.199 1.00 98.12 95 SER A C 1
ATOM 801 O O . SER A 1 95 ? -14.730 -11.024 18.375 1.00 98.12 95 SER A O 1
ATOM 803 N N . LYS A 1 96 ? -13.084 -11.222 16.851 1.00 98.44 96 LYS A N 1
ATOM 804 C CA . LYS A 1 96 ? -12.006 -11.477 17.819 1.00 98.44 96 LYS A CA 1
ATOM 805 C C . LYS A 1 96 ? -11.887 -10.369 18.859 1.00 98.44 96 LYS A C 1
ATOM 807 O O . LYS A 1 96 ? -11.765 -10.668 20.040 1.00 98.44 96 LYS A O 1
ATOM 812 N N . VAL A 1 97 ? -11.977 -9.097 18.456 1.00 97.75 97 VAL A N 1
ATOM 813 C CA . VAL A 1 97 ? -11.935 -7.967 19.403 1.00 97.75 97 VAL A CA 1
ATOM 814 C C . VAL A 1 97 ? -13.126 -8.000 20.359 1.00 97.75 97 VAL A C 1
ATOM 816 O O . VAL A 1 97 ? -12.947 -7.736 21.548 1.00 97.75 97 VAL A O 1
ATOM 819 N N . SER A 1 98 ? -14.320 -8.354 19.878 1.00 96.19 98 SER A N 1
ATOM 820 C CA . SER A 1 98 ? -15.501 -8.458 20.742 1.00 96.19 98 SER A CA 1
ATOM 821 C C . SER A 1 98 ? -15.470 -9.647 21.700 1.00 96.19 98 SER A C 1
ATOM 823 O O . SER A 1 98 ? -16.061 -9.581 22.773 1.00 96.19 98 SER A O 1
ATOM 825 N N . GLU A 1 99 ? -14.752 -10.712 21.344 1.00 96.44 99 GLU A N 1
ATOM 826 C CA . GLU A 1 99 ? -14.518 -11.866 22.215 1.00 96.44 99 GLU A CA 1
ATOM 827 C C . GLU A 1 99 ? -13.409 -11.591 23.240 1.00 96.44 99 GLU A C 1
ATOM 829 O O . GLU A 1 99 ? -13.502 -12.023 24.389 1.00 96.44 99 GLU A O 1
ATOM 834 N N . CYS A 1 100 ? -12.360 -10.859 22.843 1.00 93.19 100 CYS A N 1
ATOM 835 C CA . CYS A 1 100 ? -11.181 -10.601 23.672 1.00 93.19 100 CYS A CA 1
ATOM 836 C C . CYS A 1 100 ? -11.257 -9.306 24.505 1.00 93.19 100 CYS A C 1
ATOM 838 O O . CYS A 1 100 ? -10.325 -9.012 25.260 1.00 93.19 100 CYS A O 1
ATOM 840 N N . SER A 1 101 ? -12.353 -8.542 24.408 1.00 93.00 101 SER A N 1
ATOM 841 C CA . SER A 1 101 ? -12.565 -7.285 25.141 1.00 93.00 101 SER A CA 1
ATOM 842 C C . SER A 1 101 ? -14.044 -7.016 25.456 1.00 93.00 101 SER A C 1
ATOM 844 O O . SER A 1 101 ? -14.935 -7.751 25.045 1.00 93.00 101 SER A O 1
ATOM 846 N N . SER A 1 102 ? -14.326 -5.922 26.169 1.00 91.06 102 SER A N 1
ATOM 847 C CA . SER A 1 102 ? -15.697 -5.454 26.434 1.00 91.06 102 SER A CA 1
ATOM 848 C C . SER A 1 102 ? -16.341 -4.680 25.266 1.00 91.06 102 SER A C 1
ATOM 850 O O . SER A 1 102 ? -17.499 -4.256 25.359 1.00 91.06 102 SER A O 1
ATOM 852 N N . ILE A 1 103 ? -15.613 -4.468 24.164 1.00 94.75 103 ILE A N 1
ATOM 853 C CA . ILE A 1 103 ? -16.067 -3.687 23.008 1.00 94.75 103 ILE A CA 1
ATOM 854 C C . ILE A 1 103 ? -16.993 -4.551 22.146 1.00 94.75 103 ILE A C 1
ATOM 856 O O . ILE A 1 103 ? -16.576 -5.538 21.552 1.00 94.75 103 ILE A O 1
ATOM 860 N N . LYS A 1 104 ? -18.259 -4.154 22.009 1.00 95.38 104 LYS A N 1
ATOM 861 C CA . LYS A 1 104 ? -19.198 -4.838 21.109 1.00 95.38 104 LYS A CA 1
ATOM 862 C C . LYS A 1 104 ? -18.826 -4.616 19.645 1.00 95.38 104 LYS A C 1
ATOM 864 O O . LYS A 1 104 ? -18.413 -3.519 19.283 1.00 95.38 104 LYS A O 1
ATOM 869 N N . SER A 1 105 ? -19.099 -5.595 18.784 1.00 96.06 105 SER A N 1
ATOM 870 C CA . SER A 1 105 ? -18.872 -5.487 17.334 1.00 96.06 105 SER A CA 1
ATOM 871 C C . SER A 1 105 ? -19.544 -4.259 16.703 1.00 96.06 105 SER A C 1
ATOM 873 O O . SER A 1 105 ? -18.930 -3.592 15.876 1.00 96.06 105 SER A O 1
ATOM 875 N N . ALA A 1 106 ? -20.748 -3.886 17.157 1.00 96.62 106 ALA A N 1
ATOM 876 C CA . ALA A 1 106 ? -21.454 -2.681 16.709 1.00 96.62 106 ALA A CA 1
ATOM 877 C C . ALA A 1 106 ? -20.659 -1.377 16.940 1.00 96.62 106 ALA A C 1
ATOM 879 O O . ALA A 1 106 ? -20.842 -0.412 16.197 1.00 96.62 106 ALA A O 1
ATOM 880 N N . ASN A 1 107 ? -19.766 -1.357 17.938 1.00 96.81 107 ASN A N 1
ATOM 881 C CA . ASN A 1 107 ? -18.908 -0.223 18.286 1.00 96.81 107 ASN A CA 1
ATOM 882 C C . ASN A 1 107 ? -17.581 -0.193 17.514 1.00 96.81 107 ASN A C 1
ATOM 884 O O . ASN A 1 107 ? -16.813 0.751 17.682 1.00 96.81 107 ASN A O 1
ATOM 888 N N . ILE A 1 108 ? -17.287 -1.203 16.693 1.00 97.69 108 ILE A N 1
ATOM 889 C CA . ILE A 1 108 ? -16.028 -1.299 15.954 1.00 97.69 108 ILE A CA 1
ATOM 890 C C . ILE A 1 108 ? -16.246 -0.730 14.555 1.00 97.69 108 ILE A C 1
ATOM 892 O O . ILE A 1 108 ? -17.008 -1.262 13.751 1.00 97.69 108 ILE A O 1
ATOM 896 N N . PHE A 1 109 ? -15.566 0.370 14.261 1.00 98.00 109 PHE A N 1
ATOM 897 C CA . PHE A 1 109 ? -15.517 0.986 12.945 1.00 98.00 109 PHE A CA 1
ATOM 898 C C . PHE A 1 109 ? -14.153 0.708 12.317 1.00 98.00 109 PHE A C 1
ATOM 900 O O . PHE A 1 109 ? -13.133 0.881 12.978 1.00 98.00 109 PHE A O 1
ATOM 907 N N . ILE A 1 110 ? -14.118 0.263 11.060 1.00 98.62 110 ILE A N 1
ATOM 908 C CA . ILE A 1 110 ? -12.877 -0.133 10.384 1.00 98.62 110 ILE A CA 1
ATOM 909 C C . ILE A 1 110 ? -12.776 0.592 9.046 1.00 98.62 110 ILE A C 1
ATOM 911 O O . ILE A 1 110 ? -13.742 0.625 8.284 1.00 98.62 110 ILE A O 1
ATOM 915 N N . THR A 1 111 ? -11.602 1.137 8.739 1.00 98.62 111 THR A N 1
ATOM 916 C CA . THR A 1 111 ? -11.265 1.637 7.400 1.00 98.62 111 THR A CA 1
ATOM 917 C C . THR A 1 111 ? -9.958 1.018 6.918 1.00 98.62 111 THR A C 1
ATOM 919 O O . THR A 1 111 ? -9.083 0.671 7.713 1.00 98.62 111 THR A O 1
ATOM 922 N N . VAL A 1 112 ? -9.829 0.865 5.598 1.00 98.38 112 VAL A N 1
ATOM 923 C CA . VAL A 1 112 ? -8.590 0.430 4.943 1.00 98.38 112 VAL A CA 1
ATOM 924 C C . VAL A 1 112 ? -8.196 1.472 3.909 1.00 98.38 112 VAL A C 1
ATOM 926 O O . VAL A 1 112 ? -8.980 1.775 3.013 1.00 98.38 112 VAL A O 1
ATOM 929 N N . ASN A 1 113 ? -6.975 1.984 4.025 1.00 96.75 113 ASN A N 1
ATOM 930 C CA . ASN A 1 113 ? -6.361 2.922 3.096 1.00 96.75 113 ASN A CA 1
ATOM 931 C C . ASN A 1 113 ? -5.189 2.221 2.401 1.00 96.75 113 ASN A C 1
ATOM 933 O O . ASN A 1 113 ? -4.269 1.746 3.064 1.00 96.75 113 ASN A O 1
ATOM 937 N N . GLU A 1 114 ? -5.224 2.128 1.073 1.00 94.62 114 GLU A N 1
ATOM 938 C CA . GLU A 1 114 ? -4.160 1.486 0.297 1.00 94.62 114 GLU A CA 1
ATOM 939 C C . GLU A 1 114 ? -3.166 2.529 -0.228 1.00 94.62 114 GLU A C 1
ATOM 941 O O . GLU A 1 114 ? -3.566 3.522 -0.832 1.00 94.62 114 GLU A O 1
ATOM 946 N N . THR A 1 115 ? -1.871 2.303 -0.010 1.00 90.56 115 THR A N 1
ATOM 947 C CA . THR A 1 115 ? -0.784 3.158 -0.505 1.00 90.56 115 THR A CA 1
ATOM 948 C C . THR A 1 115 ? 0.280 2.314 -1.192 1.00 90.56 115 THR A C 1
ATOM 950 O O . THR A 1 115 ? 0.605 1.215 -0.742 1.00 90.56 115 THR A O 1
ATOM 953 N N . SER A 1 116 ? 0.839 2.815 -2.294 1.00 83.25 116 SER A N 1
ATOM 954 C CA . SER A 1 116 ? 1.905 2.116 -3.016 1.00 83.25 116 SER A CA 1
ATOM 955 C C . SER A 1 116 ? 3.128 1.893 -2.115 1.00 83.25 116 SER A C 1
ATOM 957 O O . SER A 1 116 ? 3.404 2.717 -1.236 1.00 83.25 116 SER A O 1
ATOM 959 N N . ALA A 1 117 ? 3.839 0.776 -2.293 1.00 80.19 117 ALA A N 1
ATOM 960 C CA . ALA A 1 117 ? 4.849 0.329 -1.329 1.00 80.19 117 ALA A CA 1
ATOM 961 C C . ALA A 1 117 ? 6.071 1.263 -1.239 1.00 80.19 117 ALA A C 1
ATOM 963 O O . ALA A 1 117 ? 6.744 1.298 -0.214 1.00 80.19 117 ALA A O 1
ATOM 964 N N . GLU A 1 118 ? 6.331 2.066 -2.269 1.00 79.12 118 GLU A N 1
ATOM 965 C CA . GLU A 1 118 ? 7.354 3.111 -2.285 1.00 79.12 118 GLU A CA 1
ATOM 966 C C . GLU A 1 118 ? 7.118 4.229 -1.263 1.00 79.12 118 GLU A C 1
ATOM 968 O O . GLU A 1 118 ? 8.060 4.912 -0.873 1.00 79.12 118 GLU A O 1
ATOM 973 N N . ASN A 1 119 ? 5.886 4.376 -0.770 1.00 87.69 119 ASN A N 1
ATOM 974 C CA . ASN A 1 119 ? 5.539 5.361 0.256 1.00 87.69 119 ASN A CA 1
ATOM 975 C C . ASN A 1 119 ? 5.883 4.898 1.681 1.00 87.69 119 ASN A C 1
ATOM 977 O O . ASN A 1 119 ? 5.493 5.549 2.650 1.00 87.69 119 ASN A O 1
ATOM 981 N N . TRP A 1 120 ? 6.570 3.763 1.828 1.00 86.81 120 TRP A N 1
ATOM 982 C CA . TRP A 1 120 ? 6.851 3.148 3.119 1.00 86.81 120 TRP A CA 1
ATOM 983 C C . TRP A 1 120 ? 8.345 3.148 3.429 1.00 86.81 120 TRP A C 1
ATOM 985 O O . TRP A 1 120 ? 9.151 2.574 2.695 1.00 86.81 120 TRP A O 1
ATOM 995 N N . SER A 1 121 ? 8.699 3.722 4.581 1.00 89.56 121 SER A N 1
ATOM 996 C CA . SER A 1 121 ? 9.984 3.490 5.238 1.00 89.56 121 SER A CA 1
ATOM 997 C C . SER A 1 121 ? 9.750 2.883 6.612 1.00 89.56 121 SER A C 1
ATOM 999 O O . SER A 1 121 ? 8.988 3.414 7.417 1.00 89.56 121 SER A O 1
ATOM 1001 N N . PHE A 1 122 ? 10.429 1.773 6.883 1.00 88.12 122 PHE A N 1
ATOM 1002 C CA . PHE A 1 122 ? 10.318 1.035 8.145 1.00 88.12 122 PHE A CA 1
ATOM 1003 C C . PHE A 1 122 ? 11.420 1.409 9.148 1.00 88.12 122 PHE A C 1
ATOM 1005 O O . PHE A 1 122 ? 11.540 0.797 10.206 1.00 88.12 122 PHE A O 1
ATOM 1012 N N . GLY A 1 123 ? 12.240 2.408 8.813 1.00 87.88 123 GLY A N 1
ATOM 1013 C CA . GLY A 1 123 ? 13.384 2.837 9.608 1.00 87.88 123 GLY A CA 1
ATOM 1014 C C . GLY A 1 123 ? 14.587 3.191 8.738 1.00 87.88 123 GLY A C 1
ATOM 1015 O O . GLY A 1 123 ? 14.649 2.850 7.558 1.00 87.88 123 GLY A O 1
ATOM 1016 N N . GLN A 1 124 ? 15.552 3.897 9.336 1.00 89.56 124 GLN A N 1
ATOM 1017 C CA . GLN A 1 124 ? 16.829 4.272 8.703 1.00 89.56 124 GLN A CA 1
ATOM 1018 C C . GLN A 1 124 ? 16.694 5.101 7.407 1.00 89.56 124 GLN A C 1
ATOM 1020 O O . GLN A 1 124 ? 17.652 5.224 6.653 1.00 89.56 124 GLN A O 1
ATOM 1025 N N . GLY A 1 125 ? 15.513 5.670 7.132 1.00 86.31 125 GLY A N 1
ATOM 1026 C CA . GLY A 1 125 ? 15.252 6.448 5.917 1.00 86.31 125 GLY A CA 1
ATOM 1027 C C . GLY A 1 125 ? 15.239 5.622 4.627 1.00 86.31 125 GLY A C 1
ATOM 1028 O O . GLY A 1 125 ? 15.314 6.196 3.546 1.00 86.31 125 GLY A O 1
ATOM 1029 N N . MET A 1 126 ? 15.161 4.290 4.719 1.00 79.06 126 MET A N 1
ATOM 1030 C CA . MET A 1 126 ? 15.182 3.393 3.560 1.00 79.06 126 MET A CA 1
ATOM 1031 C C . MET A 1 126 ? 13.775 2.964 3.152 1.00 79.06 126 MET A C 1
ATOM 1033 O O . MET A 1 126 ? 12.935 2.697 4.014 1.00 79.06 126 MET A O 1
ATOM 1037 N N . ALA A 1 127 ? 13.545 2.848 1.842 1.00 80.88 127 ALA A N 1
ATOM 1038 C CA . ALA A 1 127 ? 12.314 2.332 1.246 1.00 80.88 127 ALA A CA 1
ATOM 1039 C C . ALA A 1 127 ? 12.596 0.971 0.576 1.00 80.88 127 ALA A C 1
ATOM 1041 O O . ALA A 1 127 ? 12.720 0.890 -0.647 1.00 80.88 127 ALA A O 1
ATOM 1042 N N . PRO A 1 128 ? 12.750 -0.118 1.354 1.00 72.06 128 PRO A N 1
ATOM 1043 C CA . PRO A 1 128 ? 13.185 -1.411 0.822 1.00 72.06 128 PRO A CA 1
ATOM 1044 C C . PRO A 1 128 ? 12.228 -1.976 -0.235 1.00 72.06 128 PRO A C 1
ATOM 1046 O O . PRO A 1 128 ? 12.668 -2.685 -1.134 1.00 72.06 128 PRO A O 1
ATOM 1049 N N . ALA A 1 129 ? 10.939 -1.630 -0.179 1.00 72.06 129 ALA A N 1
ATOM 1050 C CA . ALA A 1 129 ? 9.983 -2.025 -1.209 1.00 72.06 129 ALA A CA 1
ATOM 1051 C C . ALA A 1 129 ? 10.219 -1.302 -2.549 1.00 72.06 129 ALA A C 1
ATOM 1053 O O . ALA A 1 129 ? 10.089 -1.924 -3.599 1.00 72.06 129 ALA A O 1
ATOM 1054 N N . PHE A 1 130 ? 10.632 -0.029 -2.525 1.00 72.50 130 PHE A N 1
ATOM 1055 C CA . PHE A 1 130 ? 11.016 0.705 -3.736 1.00 72.50 130 PHE A CA 1
ATOM 1056 C C . PHE A 1 130 ? 12.242 0.072 -4.404 1.00 72.50 130 PHE A C 1
ATOM 1058 O O . PHE A 1 130 ? 12.240 -0.155 -5.616 1.00 72.50 130 PHE A O 1
ATOM 1065 N N . ALA A 1 131 ? 13.257 -0.274 -3.604 1.00 70.62 131 ALA A N 1
ATOM 1066 C CA . ALA A 1 131 ? 14.433 -0.996 -4.086 1.00 70.62 131 ALA A CA 1
ATOM 1067 C C . ALA A 1 131 ? 14.043 -2.375 -4.640 1.00 70.62 131 ALA A C 1
ATOM 1069 O O . ALA A 1 131 ? 14.403 -2.711 -5.760 1.00 70.62 131 ALA A O 1
ATOM 1070 N N . HIS A 1 132 ? 13.217 -3.137 -3.916 1.00 74.31 132 HIS A N 1
ATOM 1071 C CA . HIS A 1 132 ? 12.753 -4.452 -4.354 1.00 74.31 132 HIS A CA 1
ATOM 1072 C C . HIS A 1 132 ? 11.992 -4.409 -5.688 1.00 74.31 132 HIS A C 1
ATOM 1074 O O . HIS A 1 132 ? 12.276 -5.217 -6.568 1.00 74.31 132 HIS A O 1
ATOM 1080 N N . TYR A 1 133 ? 11.048 -3.482 -5.869 1.00 76.12 133 TYR A N 1
ATOM 1081 C CA . TYR A 1 133 ? 10.302 -3.387 -7.126 1.00 76.12 133 TYR A CA 1
ATOM 1082 C C . TYR A 1 133 ? 11.166 -2.923 -8.290 1.00 76.12 133 TYR A C 1
ATOM 1084 O O . TYR A 1 133 ? 11.029 -3.454 -9.389 1.00 76.12 133 TYR A O 1
ATOM 1092 N N . SER A 1 134 ? 12.069 -1.976 -8.053 1.00 73.06 134 SER A N 1
ATOM 1093 C CA . SER A 1 134 ? 12.970 -1.499 -9.101 1.00 73.06 134 SER A CA 1
ATOM 1094 C C . SER A 1 134 ? 13.973 -2.583 -9.496 1.00 73.06 134 SER A C 1
ATOM 1096 O O . SER A 1 134 ? 14.128 -2.892 -10.671 1.00 73.06 134 SER A O 1
ATOM 1098 N N . GLU A 1 135 ? 14.636 -3.203 -8.526 1.00 75.00 135 GLU A N 1
ATOM 1099 C CA . GLU A 1 135 ? 15.719 -4.148 -8.790 1.00 75.00 135 GLU A CA 1
ATOM 1100 C C . GLU A 1 135 ? 15.183 -5.529 -9.163 1.00 75.00 135 GLU A C 1
ATOM 1102 O O . GLU A 1 135 ? 15.481 -6.020 -10.249 1.00 75.00 135 GLU A O 1
ATOM 1107 N N . LYS A 1 136 ? 14.347 -6.140 -8.314 1.00 73.56 136 LYS A N 1
ATOM 1108 C CA . LYS A 1 136 ? 13.892 -7.519 -8.533 1.00 73.56 136 LYS A CA 1
ATOM 1109 C C . LYS A 1 136 ? 12.795 -7.611 -9.580 1.00 73.56 136 LYS A C 1
ATOM 1111 O O . LYS A 1 136 ? 12.924 -8.340 -10.553 1.00 73.56 136 LYS A O 1
ATOM 1116 N N . ILE A 1 137 ? 11.711 -6.861 -9.408 1.00 79.00 137 ILE A N 1
ATOM 1117 C CA . ILE A 1 137 ? 10.554 -7.027 -10.297 1.00 79.00 137 ILE A CA 1
ATOM 1118 C C . ILE A 1 137 ? 10.827 -6.398 -11.664 1.00 79.00 137 ILE A C 1
ATOM 1120 O O . ILE A 1 137 ? 10.668 -7.047 -12.693 1.00 79.00 137 ILE A O 1
ATOM 1124 N N . LEU A 1 138 ? 11.262 -5.139 -11.706 1.00 80.75 138 LEU A N 1
ATOM 1125 C CA . LEU A 1 138 ? 11.485 -4.462 -12.977 1.00 80.75 138 LEU A CA 1
ATOM 1126 C C . LEU A 1 138 ? 12.740 -4.993 -13.685 1.00 80.75 138 LEU A C 1
ATOM 1128 O O . LEU A 1 138 ? 12.620 -5.494 -14.802 1.00 80.75 138 LEU A O 1
ATOM 1132 N N . PHE A 1 139 ? 13.928 -4.896 -13.078 1.00 80.94 139 PHE A N 1
ATOM 1133 C CA . PHE A 1 139 ? 15.177 -5.220 -13.782 1.00 80.94 139 PHE A CA 1
ATOM 1134 C C . PHE A 1 139 ? 15.554 -6.712 -13.800 1.00 80.94 139 PHE A C 1
ATOM 1136 O O . PHE A 1 139 ? 16.182 -7.144 -14.770 1.00 80.94 139 PHE A O 1
ATOM 1143 N N . GLU A 1 140 ? 15.202 -7.510 -12.786 1.00 80.44 140 GLU A N 1
ATOM 1144 C CA . GLU A 1 140 ? 15.515 -8.952 -12.767 1.00 80.44 140 GLU A CA 1
ATOM 1145 C C . GLU A 1 140 ? 14.417 -9.844 -13.357 1.00 80.44 140 GLU A C 1
ATOM 1147 O O . GLU A 1 140 ? 14.759 -10.881 -13.919 1.00 80.44 140 GLU A O 1
ATOM 1152 N N . GLU A 1 141 ? 13.139 -9.464 -13.288 1.00 85.00 141 GLU A N 1
ATOM 1153 C CA . GLU A 1 141 ? 12.042 -10.241 -13.884 1.00 85.00 141 GLU A CA 1
ATOM 1154 C C . GLU A 1 141 ? 11.587 -9.637 -15.219 1.00 85.00 141 GLU A C 1
ATOM 1156 O O . GLU A 1 141 ? 11.888 -10.184 -16.279 1.00 85.00 141 GLU A O 1
ATOM 1161 N N . VAL A 1 142 ? 10.918 -8.478 -15.206 1.00 88.19 142 VAL A N 1
ATOM 1162 C CA . VAL A 1 142 ? 10.270 -7.905 -16.403 1.00 88.19 142 VAL A CA 1
ATOM 1163 C C . VAL A 1 142 ? 11.267 -7.611 -17.524 1.00 88.19 142 VAL A C 1
ATOM 1165 O O . VAL A 1 142 ? 10.969 -7.867 -18.688 1.00 88.19 142 VAL A O 1
ATOM 1168 N N . TRP A 1 143 ? 12.446 -7.069 -17.212 1.00 90.06 143 TRP A N 1
ATOM 1169 C CA . TRP A 1 143 ? 13.476 -6.810 -18.222 1.00 90.06 143 TRP A CA 1
ATOM 1170 C C . TRP A 1 143 ? 14.175 -8.079 -18.712 1.00 90.06 143 TRP A C 1
ATOM 1172 O O . TRP A 1 143 ? 14.700 -8.064 -19.823 1.00 90.06 143 TRP A O 1
ATOM 1182 N N . ARG A 1 144 ? 14.189 -9.161 -17.923 1.00 86.38 144 ARG A N 1
ATOM 1183 C CA . ARG A 1 144 ? 14.845 -10.426 -18.298 1.00 86.38 144 ARG A CA 1
ATOM 1184 C C . ARG A 1 144 ? 13.918 -11.435 -18.961 1.00 86.38 144 ARG A C 1
ATOM 1186 O O . ARG A 1 144 ? 14.414 -12.428 -19.483 1.00 86.38 144 ARG A O 1
ATOM 1193 N N . ASP A 1 145 ? 12.614 -11.184 -18.957 1.00 89.44 145 ASP A N 1
ATOM 1194 C CA . ASP A 1 145 ? 11.657 -11.927 -19.766 1.00 89.44 145 ASP A CA 1
ATOM 1195 C C . ASP A 1 145 ? 12.049 -11.828 -21.254 1.00 89.44 145 ASP A C 1
ATOM 1197 O O . ASP A 1 145 ? 12.169 -10.729 -21.813 1.00 89.44 145 ASP A O 1
ATOM 1201 N N . ASP A 1 146 ? 12.259 -12.988 -21.875 1.00 90.50 146 ASP A N 1
ATOM 1202 C CA . ASP A 1 146 ? 12.846 -13.153 -23.205 1.00 90.50 146 ASP A CA 1
ATOM 1203 C C . ASP A 1 146 ? 11.850 -12.974 -24.361 1.00 90.50 146 ASP A C 1
ATOM 1205 O O . ASP A 1 146 ? 12.251 -13.023 -25.526 1.00 90.50 146 ASP A O 1
ATOM 1209 N N . THR A 1 147 ? 10.576 -12.686 -24.068 1.00 95.25 147 THR A N 1
ATOM 1210 C CA . THR A 1 147 ? 9.561 -12.394 -25.097 1.00 95.25 147 THR A CA 1
ATOM 1211 C C . THR A 1 147 ? 9.839 -11.095 -25.853 1.00 95.25 147 THR A C 1
ATOM 1213 O O . THR A 1 147 ? 9.431 -10.957 -27.006 1.00 95.25 147 THR A O 1
ATOM 1216 N N . LEU A 1 148 ? 10.556 -10.158 -25.223 1.00 94.06 148 LEU A N 1
ATOM 1217 C CA . LEU A 1 148 ? 11.159 -8.991 -25.861 1.00 94.06 148 LEU A CA 1
ATOM 1218 C C . LEU A 1 148 ? 12.629 -8.924 -25.476 1.00 94.06 148 LEU A C 1
ATOM 1220 O O . LEU A 1 148 ? 12.986 -8.980 -24.297 1.00 94.06 148 LEU A O 1
ATOM 1224 N N . THR A 1 149 ? 13.482 -8.716 -26.470 1.00 95.50 149 THR A N 1
ATOM 1225 C CA . THR A 1 149 ? 14.911 -8.528 -26.246 1.00 95.50 149 THR A CA 1
ATOM 1226 C C . THR A 1 149 ? 15.168 -7.283 -25.397 1.00 95.50 149 THR A C 1
ATOM 1228 O O . THR A 1 149 ? 14.439 -6.288 -25.455 1.00 95.50 149 THR A O 1
ATOM 1231 N N . LEU A 1 150 ? 16.277 -7.286 -24.654 1.00 94.38 150 LEU A N 1
ATOM 1232 C CA . LEU A 1 150 ? 16.724 -6.115 -23.894 1.00 94.38 150 LEU A CA 1
ATOM 1233 C C . LEU A 1 150 ? 16.841 -4.860 -24.777 1.00 94.38 150 LEU A C 1
ATOM 1235 O O . LEU A 1 150 ? 16.539 -3.752 -24.333 1.00 94.38 150 LEU A O 1
ATOM 1239 N N . ARG A 1 151 ? 17.217 -5.035 -26.051 1.00 95.06 151 ARG A N 1
ATOM 1240 C CA . ARG A 1 151 ? 17.271 -3.955 -27.041 1.00 95.06 151 ARG A CA 1
ATOM 1241 C C . ARG A 1 151 ? 15.889 -3.373 -27.336 1.00 95.06 151 ARG A C 1
ATOM 1243 O O . ARG A 1 151 ? 15.738 -2.154 -27.352 1.00 95.06 151 ARG A O 1
ATOM 1250 N N . GLU A 1 152 ? 14.885 -4.219 -27.563 1.00 95.38 152 GLU A N 1
ATOM 1251 C CA . GLU A 1 152 ? 13.502 -3.786 -27.811 1.00 95.38 152 GLU A CA 1
ATOM 1252 C C . GLU A 1 152 ? 12.915 -3.074 -26.591 1.00 95.38 152 GLU A C 1
ATOM 1254 O O . GLU A 1 152 ? 12.336 -1.997 -26.729 1.00 95.38 152 GLU A O 1
ATOM 1259 N N . ARG A 1 153 ? 13.145 -3.602 -25.383 1.00 95.75 153 ARG A N 1
ATOM 1260 C CA . ARG A 1 153 ? 12.701 -2.962 -24.133 1.00 95.75 153 ARG A CA 1
ATOM 1261 C C . ARG A 1 153 ? 13.350 -1.597 -23.927 1.00 95.75 153 ARG A C 1
ATOM 1263 O O . ARG A 1 153 ? 12.659 -0.635 -23.581 1.00 95.75 153 ARG A O 1
ATOM 1270 N N . SER A 1 154 ? 14.650 -1.483 -24.199 1.00 96.12 154 SER A N 1
ATOM 1271 C CA . SER A 1 154 ? 15.359 -0.203 -24.202 1.00 96.12 154 SER A CA 1
ATOM 1272 C C . SER A 1 154 ? 14.757 0.782 -25.204 1.00 96.12 154 SER A C 1
ATOM 1274 O O . SER A 1 154 ? 14.500 1.928 -24.838 1.00 96.12 154 SER A O 1
ATOM 1276 N N . LEU A 1 155 ? 14.469 0.339 -26.431 1.00 96.06 155 LEU A N 1
ATOM 1277 C CA . LEU A 1 155 ? 13.867 1.180 -27.465 1.00 96.06 155 LEU A CA 1
ATOM 1278 C C . LEU A 1 155 ? 12.487 1.702 -27.037 1.00 96.06 155 LEU A C 1
ATOM 1280 O O . LEU A 1 155 ? 12.224 2.904 -27.127 1.00 96.06 155 LEU A O 1
ATOM 1284 N N . CYS A 1 156 ? 11.622 0.822 -26.522 1.00 95.94 156 CYS A N 1
ATOM 1285 C CA . CYS A 1 156 ? 10.304 1.195 -26.007 1.00 95.94 156 CYS A CA 1
ATOM 1286 C C . CYS A 1 156 ? 10.415 2.185 -24.843 1.00 95.94 156 CYS A C 1
ATOM 1288 O O . CYS A 1 156 ? 9.744 3.216 -24.847 1.00 95.94 156 CYS A O 1
ATOM 1290 N N . THR A 1 157 ? 11.295 1.910 -23.878 1.00 95.88 157 THR A N 1
ATOM 1291 C CA . THR A 1 157 ? 11.471 2.755 -22.689 1.00 95.88 157 THR A CA 1
ATOM 1292 C C . THR A 1 157 ? 11.959 4.150 -23.067 1.00 95.88 157 THR A C 1
ATOM 1294 O O . THR A 1 157 ? 11.351 5.139 -22.665 1.00 95.88 157 THR A O 1
ATOM 1297 N N . VAL A 1 158 ? 12.999 4.252 -23.904 1.00 96.06 158 VAL A N 1
ATOM 1298 C CA . VAL A 1 158 ? 13.508 5.545 -24.389 1.00 96.06 158 VAL A CA 1
ATOM 1299 C C . VAL A 1 158 ? 12.415 6.311 -25.139 1.00 96.06 158 VAL A C 1
ATOM 1301 O O . VAL A 1 158 ? 12.217 7.497 -24.881 1.00 96.06 158 VAL A O 1
ATOM 1304 N N . SER A 1 159 ? 11.641 5.639 -25.996 1.00 96.69 159 SER A N 1
ATOM 1305 C CA . SER A 1 159 ? 10.530 6.266 -26.730 1.00 96.69 159 SER A CA 1
ATOM 1306 C C . SER A 1 159 ? 9.471 6.854 -25.789 1.00 96.69 159 SER A C 1
ATOM 1308 O O . SER A 1 159 ? 9.022 7.986 -25.980 1.00 96.69 159 SER A O 1
ATOM 1310 N N . VAL A 1 160 ? 9.099 6.116 -24.738 1.00 96.69 160 VAL A N 1
ATOM 1311 C CA . VAL A 1 160 ? 8.135 6.579 -23.730 1.00 96.69 160 VAL A CA 1
ATOM 1312 C C . VAL A 1 160 ? 8.681 7.777 -22.953 1.00 96.69 160 VAL A C 1
ATOM 1314 O O . VAL A 1 160 ? 7.963 8.761 -22.786 1.00 96.69 160 VAL A O 1
ATOM 1317 N N . LEU A 1 161 ? 9.948 7.745 -22.534 1.00 95.94 161 LEU A N 1
ATOM 1318 C CA . LEU A 1 161 ? 10.567 8.851 -21.795 1.00 95.94 161 LEU A CA 1
ATOM 1319 C C . LEU A 1 161 ? 10.637 10.138 -22.626 1.00 95.94 161 LEU A C 1
ATOM 1321 O O . LEU A 1 161 ? 10.306 11.209 -22.114 1.00 95.94 161 LEU A O 1
ATOM 1325 N N . ILE A 1 162 ? 10.983 10.035 -23.915 1.00 95.19 162 ILE A N 1
ATOM 1326 C CA . ILE A 1 162 ? 10.955 11.175 -24.846 1.00 95.19 162 ILE A CA 1
ATOM 1327 C C . ILE A 1 162 ? 9.533 11.743 -24.945 1.00 95.19 162 ILE A C 1
ATOM 1329 O O . ILE A 1 162 ? 9.343 12.957 -24.859 1.00 95.19 162 ILE A O 1
ATOM 1333 N N . ASN A 1 163 ? 8.522 10.881 -25.101 1.00 96.44 163 ASN A N 1
ATOM 1334 C CA . ASN A 1 163 ? 7.129 11.312 -25.208 1.00 96.44 163 ASN A CA 1
ATOM 1335 C C . ASN A 1 163 ? 6.628 12.010 -23.934 1.00 96.44 163 ASN A C 1
ATOM 1337 O O . ASN A 1 163 ? 5.974 13.051 -24.017 1.00 96.44 163 ASN A O 1
ATOM 1341 N N . LEU A 1 164 ? 6.946 11.472 -22.755 1.00 94.25 164 LEU A N 1
ATOM 1342 C CA . LEU A 1 164 ? 6.555 12.070 -21.477 1.00 94.25 164 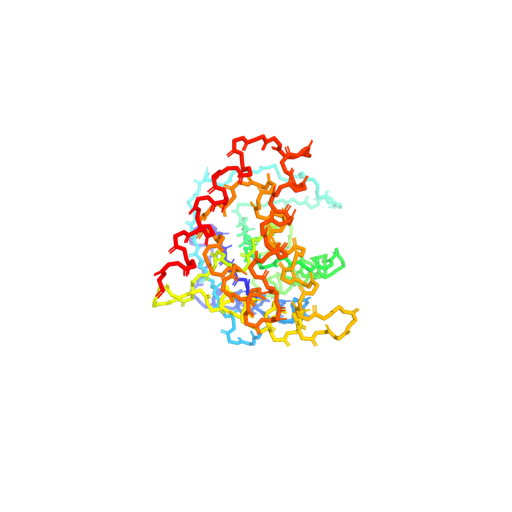LEU A CA 1
ATOM 1343 C C . LEU A 1 164 ? 7.321 13.368 -21.183 1.00 94.25 164 LEU A C 1
ATOM 1345 O O . LEU A 1 164 ? 6.772 14.264 -20.549 1.00 94.25 164 LEU A O 1
ATOM 1349 N N . GLY A 1 165 ? 8.528 13.522 -21.734 1.00 89.94 165 GLY A N 1
ATOM 1350 C CA . GLY A 1 165 ? 9.414 14.647 -21.435 1.00 89.94 165 GLY A CA 1
ATOM 1351 C C . GLY A 1 165 ? 10.222 14.448 -20.151 1.00 89.94 165 GLY A C 1
ATOM 1352 O O . GLY A 1 165 ? 10.716 15.425 -19.597 1.00 89.94 165 GLY A O 1
ATOM 1353 N N . ASN A 1 166 ? 10.380 13.201 -19.698 1.00 91.06 166 ASN A N 1
ATOM 1354 C CA . ASN A 1 166 ? 11.117 12.826 -18.486 1.00 91.06 166 ASN A CA 1
ATOM 1355 C C . ASN A 1 166 ? 12.629 12.812 -18.756 1.00 91.06 166 ASN A C 1
ATOM 1357 O O . ASN A 1 166 ? 13.294 11.770 -18.762 1.00 91.06 166 ASN A O 1
ATOM 1361 N N . THR A 1 167 ? 13.164 13.988 -19.075 1.00 89.50 167 THR A N 1
ATOM 1362 C CA . THR A 1 167 ? 14.554 14.182 -19.506 1.00 89.50 167 THR A CA 1
ATOM 1363 C C . THR A 1 167 ? 15.589 13.758 -18.466 1.00 89.50 167 THR A C 1
ATOM 1365 O O . THR A 1 167 ? 16.685 13.349 -18.830 1.00 89.50 167 THR A O 1
ATOM 1368 N N . GLU A 1 168 ? 15.233 13.780 -17.186 1.00 89.50 168 GLU A N 1
ATOM 1369 C CA . GLU A 1 168 ? 16.069 13.365 -16.062 1.00 89.50 168 GLU A CA 1
ATOM 1370 C C . GLU A 1 168 ? 16.394 11.862 -16.057 1.00 89.50 168 GLU A C 1
ATOM 1372 O O . GLU A 1 168 ? 17.447 11.467 -15.563 1.00 89.50 168 GLU A O 1
ATOM 1377 N N . GLN A 1 169 ? 15.530 11.023 -16.641 1.00 89.81 169 GLN A N 1
ATOM 1378 C CA . GLN A 1 169 ? 15.745 9.572 -16.737 1.00 89.81 169 GLN A CA 1
ATOM 1379 C C . GLN A 1 169 ? 16.468 9.158 -18.028 1.00 89.81 169 GLN A C 1
ATOM 1381 O O . GLN A 1 169 ? 17.051 8.072 -18.096 1.00 89.81 169 GLN A O 1
ATOM 1386 N N . LEU A 1 170 ? 16.449 10.012 -19.059 1.00 92.00 170 LEU A N 1
ATOM 1387 C CA . LEU A 1 170 ? 17.018 9.691 -20.369 1.00 92.00 170 LEU A CA 1
ATOM 1388 C C . LEU A 1 170 ? 18.503 9.294 -20.321 1.00 92.00 170 LEU A C 1
ATOM 1390 O O . LEU A 1 170 ? 18.818 8.276 -20.932 1.00 92.00 170 LEU A O 1
ATOM 1394 N N . PRO A 1 171 ? 19.410 9.976 -19.589 1.00 93.00 171 PRO A N 1
ATOM 1395 C CA . PRO A 1 171 ? 20.828 9.609 -19.591 1.00 93.00 171 PRO A CA 1
ATOM 1396 C C . PRO A 1 171 ? 21.077 8.147 -19.198 1.00 93.00 171 PRO A C 1
ATOM 1398 O O . PRO A 1 171 ? 21.838 7.439 -19.851 1.00 93.00 171 PRO A O 1
ATOM 1401 N N . PHE A 1 172 ? 20.397 7.655 -18.157 1.00 91.75 172 PHE A N 1
ATOM 1402 C CA . PHE A 1 172 ? 20.530 6.261 -17.732 1.00 91.75 172 PHE A CA 1
ATOM 1403 C C . PHE A 1 172 ? 20.031 5.291 -18.812 1.00 91.75 172 PHE A C 1
ATOM 1405 O O . PHE A 1 172 ? 20.737 4.349 -19.180 1.00 91.75 172 PHE A O 1
ATOM 1412 N N . HIS A 1 173 ? 18.836 5.533 -19.355 1.00 93.75 173 HIS A N 1
ATOM 1413 C CA . HIS A 1 173 ? 18.220 4.620 -20.317 1.00 93.75 173 HIS A CA 1
ATOM 1414 C C . HIS A 1 173 ? 18.859 4.663 -21.712 1.00 93.75 173 HIS A C 1
ATOM 1416 O O . HIS A 1 173 ? 18.829 3.646 -22.403 1.00 93.75 173 HIS A O 1
ATOM 1422 N N . LEU A 1 174 ? 19.478 5.777 -22.116 1.00 93.38 174 LEU A N 1
ATOM 1423 C CA . LEU A 1 174 ? 20.260 5.871 -23.355 1.00 93.38 174 LEU A CA 1
ATOM 1424 C C . LEU A 1 174 ? 21.546 5.035 -23.258 1.00 93.38 174 LEU A C 1
ATOM 1426 O O . LEU A 1 174 ? 21.807 4.218 -24.146 1.00 93.38 174 LEU A O 1
ATOM 1430 N N . ARG A 1 175 ? 22.286 5.126 -22.141 1.00 92.94 175 ARG A N 1
ATOM 1431 C CA . ARG A 1 175 ? 23.442 4.246 -21.880 1.00 92.94 175 ARG A CA 1
ATOM 1432 C C . ARG A 1 175 ? 23.044 2.777 -21.825 1.00 92.94 175 ARG A C 1
ATOM 1434 O O . ARG A 1 175 ? 23.709 1.942 -22.437 1.00 92.94 175 ARG A O 1
ATOM 1441 N N . LEU A 1 176 ? 21.939 2.462 -21.149 1.00 93.44 176 LEU A N 1
ATOM 1442 C CA . LEU A 1 176 ? 21.414 1.097 -21.087 1.00 93.44 176 LEU A CA 1
ATOM 1443 C C . LEU A 1 176 ? 21.011 0.584 -22.480 1.00 93.44 176 LEU A C 1
ATOM 1445 O O . LEU A 1 176 ? 21.312 -0.553 -22.828 1.00 93.44 176 LEU A O 1
ATOM 1449 N N . ALA A 1 177 ? 20.395 1.423 -23.320 1.00 94.75 177 ALA A N 1
ATOM 1450 C CA . ALA A 1 177 ? 20.085 1.076 -24.707 1.00 94.75 177 ALA A CA 1
ATOM 1451 C C . ALA A 1 177 ? 21.346 0.757 -25.524 1.00 94.75 177 ALA A C 1
ATOM 1453 O O . ALA A 1 177 ? 21.358 -0.231 -26.261 1.00 94.75 177 ALA A O 1
ATOM 1454 N N . LYS A 1 178 ? 22.420 1.540 -25.353 1.00 93.75 178 LYS A N 1
ATOM 1455 C CA . LYS A 1 178 ? 23.722 1.293 -25.994 1.00 93.75 178 LYS A CA 1
ATOM 1456 C C . LYS A 1 178 ? 24.340 -0.028 -25.531 1.00 93.75 178 LYS A C 1
ATOM 1458 O O . LYS A 1 178 ? 24.764 -0.826 -26.363 1.00 93.75 178 LYS A O 1
ATOM 1463 N N . GLN A 1 179 ? 24.326 -0.298 -24.223 1.00 94.31 179 GLN A N 1
ATOM 1464 C CA . GLN A 1 179 ? 24.779 -1.575 -23.648 1.00 94.31 179 GLN A CA 1
ATOM 1465 C C . GLN A 1 179 ? 23.983 -2.768 -24.195 1.00 94.31 179 GLN A C 1
ATOM 1467 O O . GLN A 1 179 ? 24.556 -3.818 -24.471 1.00 94.31 179 GLN A O 1
ATOM 1472 N N . ASN A 1 180 ? 22.686 -2.575 -24.442 1.00 95.38 180 ASN A N 1
ATOM 1473 C CA . ASN A 1 180 ? 21.806 -3.570 -25.053 1.00 95.38 180 ASN A CA 1
ATOM 1474 C C . ASN A 1 180 ? 21.908 -3.627 -26.591 1.00 95.38 180 ASN A C 1
ATOM 1476 O O . ASN A 1 180 ? 21.097 -4.284 -27.242 1.00 95.38 180 ASN A O 1
ATOM 1480 N N . GLY A 1 181 ? 22.900 -2.964 -27.193 1.00 94.50 181 GLY A N 1
ATOM 1481 C CA . GLY A 1 181 ? 23.236 -3.094 -28.612 1.00 94.50 181 GLY A CA 1
ATOM 1482 C C . GLY A 1 181 ? 22.555 -2.096 -29.550 1.00 94.50 181 GLY A C 1
ATOM 1483 O O . GLY A 1 181 ? 22.610 -2.280 -30.767 1.00 94.50 181 GLY A O 1
ATOM 1484 N N . MET A 1 182 ? 21.914 -1.046 -29.032 1.00 95.25 182 MET A N 1
ATOM 1485 C CA . MET A 1 182 ? 21.426 0.060 -29.859 1.00 95.25 182 MET A CA 1
ATOM 1486 C C . MET A 1 182 ? 22.598 0.927 -30.337 1.00 95.25 182 MET A C 1
ATOM 1488 O O . MET A 1 182 ? 23.399 1.402 -29.532 1.00 95.25 182 MET A O 1
ATOM 1492 N N . LYS A 1 183 ? 22.702 1.149 -31.650 1.00 93.69 183 LYS A N 1
ATOM 1493 C CA . LYS A 1 183 ? 23.767 1.976 -32.239 1.00 93.69 183 LYS A CA 1
ATOM 1494 C C . LYS A 1 183 ? 23.391 3.459 -32.231 1.00 93.69 183 LYS A C 1
ATOM 1496 O O . LYS A 1 183 ? 22.217 3.818 -32.274 1.00 93.69 183 LYS A O 1
ATOM 1501 N N . GLU A 1 184 ? 24.392 4.334 -32.257 1.00 90.25 184 GLU A N 1
ATOM 1502 C CA . GLU A 1 184 ? 24.195 5.795 -32.233 1.00 90.25 184 GLU A CA 1
ATOM 1503 C C . GLU A 1 184 ? 23.349 6.294 -33.414 1.00 90.25 184 GLU A C 1
ATOM 1505 O O . GLU A 1 184 ? 22.419 7.078 -33.236 1.00 90.25 184 GLU A O 1
ATOM 1510 N N . ASN A 1 185 ? 23.585 5.766 -34.618 1.00 92.94 185 ASN A N 1
ATOM 1511 C CA . ASN A 1 185 ? 22.782 6.100 -35.794 1.00 92.94 185 ASN A CA 1
ATOM 1512 C C .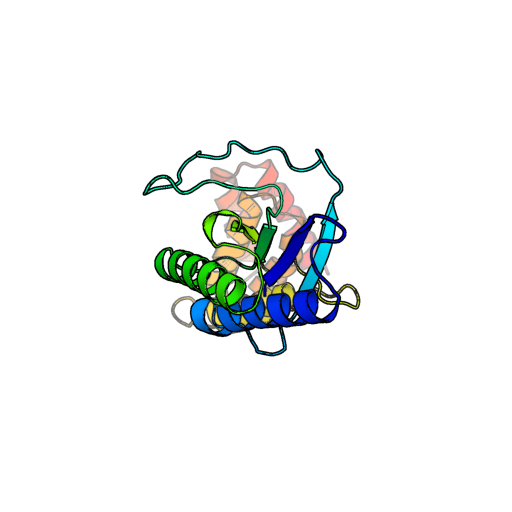 ASN A 1 185 ? 21.313 5.653 -35.663 1.00 92.94 185 ASN A C 1
ATOM 1514 O O . ASN A 1 185 ? 20.420 6.342 -36.152 1.00 92.94 185 ASN A O 1
ATOM 1518 N N . GLU A 1 186 ? 21.044 4.537 -34.979 1.00 94.19 186 GLU A N 1
ATOM 1519 C CA . GLU A 1 186 ? 19.680 4.076 -34.682 1.00 94.19 186 GLU A CA 1
ATOM 1520 C C . GLU A 1 186 ? 18.994 4.985 -33.654 1.00 94.19 186 GLU A C 1
ATOM 1522 O O . GLU A 1 186 ? 17.788 5.208 -33.728 1.00 94.19 186 GLU A O 1
ATOM 1527 N N . MET A 1 187 ? 19.760 5.552 -32.721 1.00 91.50 187 MET A N 1
ATOM 1528 C CA . MET A 1 187 ? 19.268 6.484 -31.704 1.00 91.50 187 MET A CA 1
ATOM 1529 C C . MET A 1 187 ? 18.890 7.833 -32.305 1.00 91.50 187 MET A C 1
ATOM 1531 O O . MET A 1 187 ? 17.803 8.348 -32.040 1.00 91.50 187 MET A O 1
ATOM 1535 N N . ILE A 1 188 ? 19.734 8.353 -33.196 1.00 91.81 188 ILE A N 1
ATOM 1536 C CA . ILE A 1 188 ? 19.434 9.550 -33.988 1.00 91.81 188 ILE A CA 1
ATOM 1537 C C . ILE A 1 188 ? 18.198 9.309 -34.865 1.00 91.81 188 ILE A C 1
ATOM 1539 O O . ILE A 1 188 ? 17.313 10.167 -34.932 1.0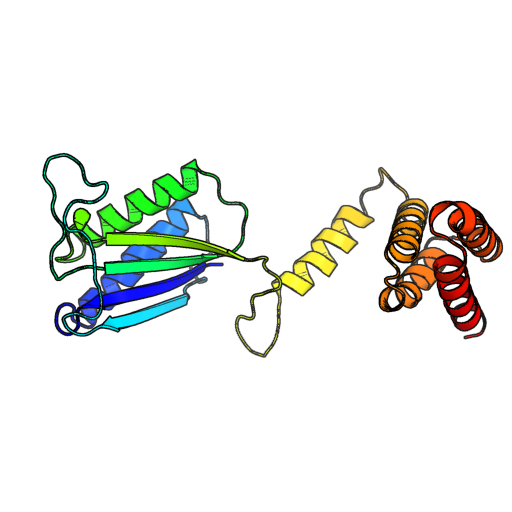0 91.81 188 ILE A O 1
ATOM 1543 N N . ALA A 1 189 ? 18.093 8.135 -35.497 1.00 94.88 189 ALA A N 1
ATOM 1544 C CA . ALA A 1 189 ? 16.927 7.769 -36.296 1.00 94.88 189 ALA A CA 1
ATOM 1545 C C . ALA A 1 189 ? 15.641 7.710 -35.451 1.00 94.88 189 ALA A C 1
ATOM 1547 O O . ALA A 1 189 ? 14.624 8.264 -35.871 1.00 94.88 189 ALA A O 1
ATOM 1548 N N . LEU A 1 190 ? 15.685 7.116 -34.249 1.00 94.88 190 LEU A N 1
ATOM 1549 C CA . LEU A 1 190 ? 14.553 7.098 -33.317 1.00 94.88 190 LEU A CA 1
ATOM 1550 C C . LEU A 1 190 ? 14.107 8.518 -32.949 1.00 94.88 190 LEU A C 1
ATOM 1552 O O . LEU A 1 190 ? 12.931 8.841 -33.082 1.00 94.88 190 LEU A O 1
ATOM 1556 N N . LEU A 1 191 ? 15.033 9.371 -32.507 1.00 92.50 191 LEU A N 1
ATOM 1557 C CA . LEU A 1 191 ? 14.739 10.748 -32.093 1.00 92.50 191 LEU A CA 1
ATOM 1558 C C . LEU A 1 191 ? 14.128 11.569 -33.234 1.00 92.50 191 LEU A C 1
ATOM 1560 O O . LEU A 1 191 ? 13.134 12.272 -33.040 1.00 92.50 191 LEU A O 1
ATOM 1564 N N . THR A 1 192 ? 14.687 11.425 -34.436 1.00 93.81 192 THR A N 1
ATOM 1565 C CA . THR A 1 192 ? 14.185 12.079 -35.651 1.00 93.81 192 THR A CA 1
ATOM 1566 C C . THR A 1 192 ? 12.782 11.591 -36.003 1.00 93.81 192 THR A C 1
ATOM 1568 O O . THR A 1 192 ? 11.922 12.394 -36.351 1.00 93.81 192 THR A O 1
ATOM 1571 N N . HIS A 1 193 ? 12.519 10.288 -35.883 1.00 95.69 193 HIS A N 1
ATOM 1572 C CA . HIS A 1 193 ? 11.193 9.725 -36.122 1.00 95.69 193 HIS A CA 1
ATOM 1573 C C . HIS A 1 193 ? 10.172 10.225 -35.093 1.00 95.69 193 HIS A C 1
ATOM 1575 O O . HIS A 1 193 ? 9.086 10.676 -35.453 1.00 95.69 193 HIS A O 1
ATOM 1581 N N . MET A 1 194 ? 10.543 10.200 -33.813 1.00 95.69 194 MET A N 1
ATOM 1582 C CA . MET A 1 194 ? 9.689 10.605 -32.698 1.00 95.69 194 MET A CA 1
ATOM 1583 C C . MET A 1 194 ? 9.254 12.067 -32.791 1.00 95.69 194 MET A C 1
ATOM 1585 O O . MET A 1 194 ? 8.124 12.380 -32.422 1.00 95.69 194 MET A O 1
ATOM 1589 N N . ALA A 1 195 ? 10.093 12.950 -33.336 1.00 95.50 195 ALA A N 1
ATOM 1590 C CA . ALA A 1 195 ? 9.790 14.367 -33.533 1.00 95.50 195 ALA A CA 1
ATOM 1591 C C . ALA A 1 195 ? 8.446 14.653 -34.210 1.00 95.50 195 ALA A C 1
ATOM 1593 O O . ALA A 1 195 ? 7.769 15.619 -33.855 1.00 95.50 195 ALA A O 1
ATOM 1594 N N . PHE A 1 196 ? 8.048 13.797 -35.153 1.00 95.88 196 PHE A N 1
ATOM 1595 C CA . PHE A 1 196 ? 6.787 13.925 -35.879 1.00 95.88 196 PHE A CA 1
ATOM 1596 C C . PHE A 1 196 ? 5.560 13.608 -35.016 1.00 95.88 196 PHE A C 1
ATOM 1598 O O . PHE A 1 196 ? 4.469 14.080 -35.320 1.00 95.88 196 PHE A O 1
ATOM 1605 N N . TYR A 1 197 ? 5.731 12.846 -33.934 1.00 96.06 197 TYR A N 1
ATOM 1606 C CA . TYR A 1 197 ? 4.639 12.383 -33.074 1.00 96.06 197 TYR A CA 1
ATOM 1607 C C . TYR A 1 197 ? 4.575 13.132 -31.747 1.00 96.06 197 TYR A C 1
ATOM 1609 O O . TYR A 1 197 ? 3.490 13.425 -31.253 1.00 96.06 197 TYR A O 1
ATOM 1617 N N . VAL A 1 198 ? 5.732 13.457 -31.169 1.00 94.75 198 VAL A N 1
ATOM 1618 C CA . VAL A 1 198 ? 5.824 14.079 -29.836 1.00 94.75 198 VAL A CA 1
ATOM 1619 C C . VAL A 1 198 ? 6.124 15.578 -29.894 1.00 94.75 198 VAL A C 1
ATOM 1621 O O . VAL A 1 198 ? 6.112 16.253 -28.864 1.00 94.75 198 VAL A O 1
ATOM 1624 N N . GLY A 1 199 ? 6.373 16.102 -31.099 1.00 93.94 199 GLY A N 1
ATOM 1625 C CA . GLY A 1 199 ? 6.713 17.494 -31.361 1.00 93.94 199 GLY A CA 1
ATOM 1626 C C . GLY A 1 199 ? 8.210 17.788 -31.247 1.00 93.94 199 GLY A C 1
ATOM 1627 O O . GLY A 1 199 ? 8.946 17.171 -30.471 1.00 93.94 199 GLY A O 1
ATOM 1628 N N . TRP A 1 200 ? 8.656 18.791 -32.011 1.00 92.31 200 TRP A N 1
ATOM 1629 C CA . TRP A 1 200 ? 10.076 19.135 -32.103 1.00 92.31 200 TRP A CA 1
ATOM 1630 C C . TRP A 1 200 ? 10.750 19.464 -30.764 1.00 92.31 200 TRP A C 1
ATOM 1632 O O . TRP A 1 200 ? 11.840 18.948 -30.533 1.00 92.31 200 TRP A O 1
ATOM 1642 N N . PRO A 1 201 ? 10.147 20.261 -29.858 1.00 93.19 201 PRO A N 1
ATOM 1643 C CA . PRO A 1 201 ? 10.808 20.643 -28.610 1.00 93.19 201 PRO A CA 1
ATOM 1644 C C . PRO A 1 201 ? 11.240 19.451 -27.745 1.00 93.19 201 PRO A C 1
ATOM 1646 O O . PRO A 1 201 ? 12.370 19.427 -27.261 1.00 93.19 201 PRO A O 1
ATOM 1649 N N . LYS A 1 202 ? 10.379 18.433 -27.595 1.00 92.88 202 LYS A N 1
ATOM 1650 C CA . LYS A 1 202 ? 10.696 17.224 -26.815 1.00 92.88 202 LYS A CA 1
ATOM 1651 C C . LYS A 1 202 ? 11.791 16.392 -27.483 1.00 92.88 202 LYS A C 1
ATOM 1653 O O . LYS A 1 202 ? 12.727 15.962 -26.814 1.00 92.88 202 LYS A O 1
ATOM 1658 N N . ALA A 1 203 ? 11.706 16.206 -28.801 1.00 93.19 203 ALA A N 1
ATOM 1659 C CA . ALA A 1 203 ? 12.702 15.445 -29.549 1.00 93.19 203 ALA A CA 1
ATOM 1660 C C . ALA A 1 203 ? 14.077 16.139 -29.585 1.00 93.19 203 ALA A C 1
ATOM 1662 O O . ALA A 1 203 ? 15.091 15.473 -29.404 1.00 93.19 203 ALA A O 1
ATOM 1663 N N . VAL A 1 204 ? 14.126 17.468 -29.740 1.00 91.81 204 VAL A N 1
ATOM 1664 C CA . VAL A 1 204 ? 15.379 18.246 -29.687 1.00 91.81 204 VAL A CA 1
ATOM 1665 C C . VAL A 1 204 ? 15.985 18.223 -28.284 1.00 91.81 204 VAL A C 1
ATOM 1667 O O . VAL A 1 204 ? 17.192 18.033 -28.153 1.00 91.81 204 VAL A O 1
ATOM 1670 N N . GLY A 1 205 ? 15.167 18.361 -27.235 1.00 91.81 205 GLY A N 1
ATOM 1671 C CA . GLY A 1 205 ? 15.641 18.246 -25.853 1.00 91.81 205 GLY A CA 1
ATOM 1672 C C . GLY A 1 205 ? 16.292 16.887 -25.579 1.00 91.81 205 GLY A C 1
ATOM 1673 O O . GLY A 1 205 ? 17.395 16.823 -25.042 1.00 91.81 205 GLY A O 1
ATOM 1674 N N . ALA A 1 206 ? 15.656 15.803 -26.027 1.00 92.88 206 ALA A N 1
ATOM 1675 C CA . ALA A 1 206 ? 16.217 14.461 -25.918 1.00 92.88 206 ALA A CA 1
ATOM 1676 C C . ALA A 1 206 ? 17.472 14.257 -26.789 1.00 92.88 206 ALA A C 1
ATOM 1678 O O . ALA A 1 206 ? 18.411 13.599 -26.345 1.00 92.88 206 ALA A O 1
ATOM 1679 N N . LEU A 1 207 ? 17.525 14.846 -27.990 1.00 91.62 207 LEU A N 1
ATOM 1680 C CA . LEU A 1 207 ? 18.703 14.797 -28.863 1.00 91.62 207 LEU A CA 1
ATOM 1681 C C . LEU A 1 207 ? 19.916 15.466 -28.221 1.00 91.62 207 LEU A C 1
ATOM 1683 O O . LEU A 1 207 ? 20.998 14.890 -28.244 1.00 91.62 207 LEU A O 1
ATOM 1687 N N . HIS A 1 208 ? 19.742 16.640 -27.617 1.00 91.38 208 HIS A N 1
ATOM 1688 C CA . HIS A 1 208 ? 20.838 17.331 -26.943 1.00 91.38 208 HIS A CA 1
ATOM 1689 C C . HIS A 1 208 ? 21.421 16.489 -25.797 1.00 91.38 208 HIS A C 1
ATOM 1691 O O . HIS A 1 208 ? 22.636 16.367 -25.671 1.00 91.38 208 HIS A O 1
ATOM 1697 N N . ILE A 1 209 ? 20.558 15.835 -25.012 1.00 92.00 209 ILE A N 1
ATOM 1698 C CA . ILE A 1 209 ? 20.979 14.913 -23.946 1.00 92.00 209 ILE A CA 1
ATOM 1699 C C . ILE A 1 209 ? 21.735 13.714 -24.523 1.00 92.00 209 ILE A C 1
ATOM 1701 O O . ILE A 1 209 ? 22.785 13.351 -24.000 1.00 92.00 209 ILE A O 1
ATOM 1705 N N . ALA A 1 210 ? 21.223 13.119 -25.603 1.00 88.50 210 ALA A N 1
ATOM 1706 C CA . ALA A 1 210 ? 21.869 11.983 -26.250 1.00 88.50 210 ALA A CA 1
ATOM 1707 C C . ALA A 1 210 ? 23.255 12.345 -26.803 1.00 88.50 210 ALA A C 1
ATOM 1709 O O . ALA A 1 210 ? 24.182 11.560 -26.655 1.00 88.50 210 ALA A O 1
ATOM 1710 N N . MET A 1 211 ? 23.416 13.529 -27.403 1.00 86.06 211 MET A N 1
ATOM 1711 C CA . MET A 1 211 ? 24.713 13.995 -27.907 1.00 86.06 211 MET A CA 1
ATOM 1712 C C . MET A 1 211 ? 25.724 14.209 -26.777 1.00 86.06 211 MET A C 1
ATOM 1714 O O . MET A 1 211 ? 26.850 13.737 -26.885 1.00 86.06 211 MET A O 1
ATOM 1718 N N . ASN A 1 212 ? 25.310 14.831 -25.670 1.00 84.19 212 ASN A N 1
ATOM 1719 C CA . ASN A 1 212 ? 26.193 15.058 -24.523 1.00 84.19 212 ASN A CA 1
ATOM 1720 C C . ASN A 1 212 ? 26.688 13.743 -23.886 1.00 84.19 212 ASN A C 1
ATOM 1722 O O . ASN A 1 212 ? 27.818 13.686 -23.419 1.00 84.19 212 ASN A O 1
ATOM 1726 N N . ASP A 1 213 ? 25.858 12.693 -23.872 1.00 77.56 213 ASP A N 1
ATOM 1727 C CA . ASP A 1 213 ? 26.229 11.360 -23.361 1.00 77.56 213 ASP A CA 1
ATOM 1728 C C . ASP A 1 213 ? 27.116 10.569 -24.344 1.00 77.56 213 ASP A C 1
ATOM 1730 O O . ASP A 1 213 ? 27.862 9.687 -23.935 1.00 77.56 213 ASP A O 1
ATOM 1734 N N . MET A 1 214 ? 27.064 10.880 -25.645 1.00 70.38 214 MET A N 1
ATOM 1735 C CA . MET A 1 214 ? 27.948 10.279 -26.657 1.00 70.38 214 MET A CA 1
ATOM 1736 C C . MET A 1 214 ? 29.365 10.869 -26.639 1.00 70.38 214 MET A C 1
ATOM 1738 O O . MET A 1 214 ? 30.303 10.205 -27.075 1.00 70.38 214 MET A O 1
ATOM 1742 N N . GLU A 1 215 ? 29.518 12.104 -26.159 1.00 63.19 215 GLU A N 1
ATOM 1743 C CA . GLU A 1 215 ? 30.806 12.801 -26.055 1.00 63.19 215 GLU A CA 1
ATOM 1744 C C . GLU A 1 215 ? 31.570 12.492 -24.750 1.00 63.19 215 GLU A C 1
ATOM 1746 O O . GLU A 1 215 ? 32.757 12.811 -24.655 1.00 63.19 215 GLU A O 1
ATOM 1751 N N . SER A 1 216 ? 30.910 11.871 -23.762 1.00 54.88 216 SER A N 1
ATOM 1752 C CA . SER A 1 216 ? 31.460 11.488 -22.448 1.00 54.88 216 SER A CA 1
ATOM 1753 C C . SER A 1 216 ? 31.890 10.026 -22.370 1.00 54.88 216 SER A C 1
ATOM 1755 O O . SER A 1 216 ? 32.949 9.759 -21.759 1.00 54.88 216 SER A O 1
#

Foldseek 3Di:
DKAKEKEWAPPQDDPVLVVQLLVLLLVLCCVLVVDDSPPRHYHYHHDYPPPDDDDQPPPDPDPHGADNGAMEIEMEEADDRDPVSVVSSLVSSLVSSVVSHVDHSSRYHYDYHHDHQQVDDPDPPDSVVVVCCVPCVVVVPVCPPVVDQVLRVLLVVLLVCLLVLVLVCLLVSLVSNVVSPQDPVNVLVSLVVSCVPRNDVSSVSSVVSNVVSVVD

pLDDT: mean 92.16, std 7.05, range [54.88, 98.69]

Sequence (216 aa):
MPFVNVYYHENKLNKEEIKKIGECIHLSLIEHFNIPENDYFQLFLSYSQNHFLYNPYYLLERGEKRTENMMYVSITCGPGRTIKQKSDLYQSISSKVSECSSIKSANIFITVNETSAENWSFGQGMAPAFAHYSEKILFEEVWRDDTLTLRERSLCTVSVLINLGNTEQLPFHLRLAKQNGMKENEMIALLTHMAFYVGWPKAVGALHIAMNDMES